Protein AF-A0A258BLH5-F1 (afdb_monomer_lite)

Structure (mmCIF, N/CA/C/O backbone):
data_AF-A0A258BLH5-F1
#
_entry.id   AF-A0A258BLH5-F1
#
loop_
_atom_site.group_PDB
_atom_site.id
_atom_site.type_symbol
_atom_site.label_atom_id
_atom_site.label_alt_id
_atom_site.label_comp_id
_atom_site.label_asym_id
_atom_site.label_entity_id
_atom_site.label_seq_id
_atom_site.pdbx_PDB_ins_code
_atom_site.Cartn_x
_atom_site.Cartn_y
_atom_site.Cartn_z
_atom_site.occupancy
_atom_site.B_iso_or_equiv
_atom_site.auth_seq_id
_atom_site.auth_comp_id
_atom_site.auth_asym_id
_atom_site.auth_atom_id
_atom_site.pdbx_PDB_model_num
ATOM 1 N N . ILE A 1 1 ? 6.869 13.701 6.233 1.00 80.12 1 ILE A N 1
ATOM 2 C CA . ILE A 1 1 ? 7.890 13.061 5.371 1.00 80.12 1 ILE A CA 1
ATOM 3 C C . ILE A 1 1 ? 8.734 14.182 4.779 1.00 80.12 1 ILE A C 1
ATOM 5 O O . ILE A 1 1 ? 8.135 15.142 4.306 1.00 80.12 1 ILE A O 1
ATOM 9 N N . PRO A 1 2 ? 10.074 14.142 4.878 1.00 84.25 2 PRO A N 1
ATOM 10 C CA . PRO A 1 2 ? 10.925 15.157 4.259 1.00 84.25 2 PRO A CA 1
ATOM 11 C C . PRO A 1 2 ? 10.682 15.213 2.742 1.00 84.25 2 PRO A C 1
ATOM 13 O O . PRO A 1 2 ? 10.577 14.145 2.140 1.00 84.25 2 PRO A O 1
ATOM 16 N N . PRO A 1 3 ? 10.647 16.398 2.100 1.00 84.19 3 PRO A N 1
ATOM 17 C CA . PRO A 1 3 ? 10.344 16.518 0.669 1.00 84.19 3 PRO A CA 1
ATOM 18 C C . PRO A 1 3 ? 11.207 15.619 -0.223 1.00 84.19 3 PRO A C 1
ATOM 20 O O . PRO A 1 3 ? 10.697 14.983 -1.136 1.00 84.19 3 PRO A O 1
ATOM 23 N N . LYS A 1 4 ? 12.496 15.478 0.108 1.00 81.06 4 LYS A N 1
ATOM 24 C CA . LYS A 1 4 ? 13.441 14.625 -0.625 1.00 81.06 4 LYS A CA 1
ATOM 25 C C . LYS A 1 4 ? 13.050 13.139 -0.622 1.00 81.06 4 LYS A C 1
ATOM 27 O O . LYS A 1 4 ? 13.301 12.444 -1.590 1.00 81.06 4 LYS A O 1
ATOM 32 N N . ALA A 1 5 ? 12.411 12.657 0.443 1.00 84.44 5 ALA A N 1
ATOM 33 C CA . ALA A 1 5 ? 12.011 11.257 0.577 1.00 84.44 5 ALA A CA 1
ATOM 34 C C . ALA A 1 5 ? 10.659 10.941 -0.088 1.00 84.44 5 ALA A C 1
ATOM 36 O O . ALA A 1 5 ? 10.275 9.774 -0.136 1.00 84.44 5 ALA A O 1
ATOM 37 N N . MET A 1 6 ? 9.929 11.953 -0.577 1.00 86.38 6 MET A N 1
ATOM 38 C CA . MET A 1 6 ? 8.594 11.772 -1.159 1.00 86.38 6 MET A CA 1
ATOM 39 C C . MET A 1 6 ? 8.629 10.935 -2.437 1.00 86.38 6 MET A C 1
ATOM 41 O O . MET A 1 6 ? 7.831 10.019 -2.569 1.00 86.38 6 MET A O 1
ATOM 45 N N . GLU A 1 7 ? 9.577 11.198 -3.339 1.00 85.94 7 GLU A N 1
ATOM 46 C CA . GLU A 1 7 ? 9.711 10.453 -4.603 1.00 85.94 7 GLU A CA 1
ATOM 47 C C . GLU A 1 7 ? 10.131 8.993 -4.380 1.00 85.94 7 GLU A C 1
ATOM 49 O O . GLU A 1 7 ? 9.806 8.114 -5.170 1.00 85.94 7 GLU A O 1
ATOM 54 N N . GLY A 1 8 ? 10.836 8.727 -3.278 1.00 88.75 8 GLY A N 1
ATOM 55 C CA . GLY A 1 8 ? 11.190 7.380 -2.838 1.00 88.75 8 GLY A CA 1
ATOM 56 C C . GLY A 1 8 ? 10.134 6.724 -1.948 1.00 88.75 8 GLY A C 1
ATOM 57 O O . GLY A 1 8 ? 10.451 5.718 -1.325 1.00 88.75 8 GLY A O 1
ATOM 58 N N . THR A 1 9 ? 8.928 7.289 -1.826 1.00 91.12 9 THR A N 1
ATOM 59 C CA . THR A 1 9 ? 7.827 6.742 -1.019 1.00 91.12 9 THR A CA 1
ATOM 60 C C . THR A 1 9 ? 6.668 6.357 -1.928 1.00 91.12 9 THR A C 1
ATOM 62 O O . THR A 1 9 ? 6.199 7.169 -2.720 1.00 91.12 9 THR A O 1
ATOM 65 N N . ASP A 1 10 ? 6.181 5.126 -1.793 1.00 92.25 10 ASP A N 1
ATOM 66 C CA . ASP A 1 10 ? 5.079 4.637 -2.614 1.00 92.25 10 ASP A CA 1
ATOM 67 C C . ASP A 1 10 ? 3.763 5.386 -2.355 1.00 92.25 10 ASP A C 1
ATOM 69 O O . ASP A 1 10 ? 3.447 5.780 -1.225 1.00 92.25 10 ASP A O 1
ATOM 73 N N . THR A 1 11 ? 2.963 5.550 -3.406 1.00 91.25 11 THR A N 1
ATOM 74 C CA . THR A 1 11 ? 1.665 6.223 -3.340 1.00 91.25 11 THR A CA 1
ATOM 75 C C . THR A 1 11 ? 0.714 5.563 -2.340 1.00 91.25 11 THR A C 1
ATOM 77 O O . THR A 1 11 ? 0.027 6.284 -1.617 1.00 91.25 11 THR A O 1
ATOM 80 N N . ALA A 1 12 ? 0.720 4.232 -2.200 1.00 92.25 12 ALA A N 1
ATOM 81 C CA . ALA A 1 12 ? -0.077 3.529 -1.193 1.00 92.25 12 ALA A CA 1
ATOM 82 C C . ALA A 1 12 ? 0.298 3.959 0.234 1.00 92.25 12 ALA A C 1
ATOM 84 O O . ALA A 1 12 ? -0.580 4.188 1.065 1.00 92.25 12 ALA A O 1
ATOM 85 N N . GLN A 1 13 ? 1.593 4.144 0.519 1.00 94.31 13 GLN A N 1
ATOM 86 C CA . GLN A 1 13 ? 2.056 4.611 1.830 1.00 94.31 13 GLN A CA 1
ATOM 87 C C . GLN A 1 13 ? 1.580 6.043 2.118 1.00 94.31 13 GLN A C 1
ATOM 89 O O . GLN A 1 13 ? 1.171 6.345 3.241 1.00 94.31 13 GLN A O 1
ATOM 94 N N . LEU A 1 14 ? 1.604 6.924 1.112 1.00 93.81 14 LEU A N 1
ATOM 95 C CA . LEU A 1 14 ? 1.135 8.308 1.244 1.00 93.81 14 LEU A CA 1
ATOM 96 C C . LEU A 1 14 ? -0.382 8.385 1.440 1.00 93.81 14 LEU A C 1
ATOM 98 O O . LEU A 1 14 ? -0.850 9.078 2.343 1.00 93.81 14 LEU A O 1
ATOM 102 N N . LEU A 1 15 ? -1.145 7.653 0.626 1.00 93.88 15 LEU A N 1
ATOM 103 C CA . LEU A 1 15 ? -2.602 7.608 0.718 1.00 93.88 15 LEU A CA 1
ATOM 104 C C . LEU A 1 15 ? -3.061 7.031 2.058 1.00 93.88 15 LEU A C 1
ATOM 106 O O . LEU A 1 15 ? -3.942 7.604 2.693 1.00 93.88 15 LEU A O 1
ATOM 110 N N . ALA A 1 16 ? -2.422 5.960 2.531 1.00 94.88 16 ALA A N 1
ATOM 111 C CA . ALA A 1 16 ? -2.741 5.369 3.824 1.00 94.88 16 ALA A CA 1
ATOM 112 C C . ALA A 1 16 ? -2.457 6.331 4.991 1.00 94.88 16 ALA A C 1
ATOM 114 O O . ALA A 1 16 ? -3.237 6.389 5.938 1.00 94.88 16 ALA A O 1
ATOM 115 N N . LEU A 1 17 ? -1.389 7.137 4.916 1.00 95.44 17 LEU A N 1
ATOM 116 C CA . LEU A 1 17 ? -1.111 8.182 5.908 1.00 95.44 17 LEU A CA 1
ATOM 117 C C . LEU A 1 17 ? -2.177 9.284 5.919 1.00 95.44 17 LEU A C 1
ATOM 119 O O . LEU A 1 17 ? -2.567 9.730 6.996 1.00 95.44 17 LEU A O 1
ATOM 123 N N . ILE A 1 18 ? -2.643 9.718 4.744 1.00 95.44 18 ILE A N 1
ATOM 124 C CA . ILE A 1 18 ? -3.718 10.716 4.626 1.00 95.44 18 ILE A CA 1
ATOM 125 C C . ILE A 1 18 ? -5.009 10.158 5.230 1.00 95.44 18 ILE A C 1
ATOM 127 O O . ILE A 1 18 ? -5.626 10.810 6.068 1.00 95.44 18 ILE A O 1
ATOM 131 N N . ALA A 1 19 ? -5.372 8.930 4.863 1.00 95.38 19 ALA A N 1
ATOM 132 C CA . ALA A 1 19 ? -6.570 8.267 5.364 1.00 95.38 19 ALA A CA 1
ATOM 133 C C . ALA A 1 19 ? -6.527 8.067 6.879 1.00 95.38 19 ALA A C 1
ATOM 135 O O . ALA A 1 19 ? -7.504 8.350 7.567 1.00 95.38 19 ALA A O 1
ATOM 136 N N . ALA A 1 20 ? -5.379 7.633 7.407 1.00 95.50 20 ALA A N 1
ATOM 137 C CA . ALA A 1 20 ? -5.160 7.504 8.839 1.00 95.50 20 ALA A CA 1
ATOM 138 C C . ALA A 1 20 ? -5.296 8.852 9.555 1.00 95.50 20 ALA A C 1
ATOM 140 O O . ALA A 1 20 ? -5.942 8.906 10.594 1.00 95.50 20 ALA A O 1
ATOM 141 N N . ASN A 1 21 ? -4.750 9.939 8.992 1.00 94.81 21 ASN A N 1
ATOM 142 C CA . ASN A 1 21 ? -4.901 11.279 9.561 1.00 94.81 21 ASN A CA 1
ATOM 143 C C . ASN A 1 21 ? -6.373 11.684 9.658 1.00 94.81 21 ASN A C 1
ATOM 145 O O . ASN A 1 21 ? -6.832 12.022 10.742 1.00 94.81 21 ASN A O 1
ATOM 149 N N . MET A 1 22 ? -7.103 11.595 8.541 1.00 93.81 22 MET A N 1
ATOM 150 C CA . MET A 1 22 ? -8.530 11.933 8.482 1.00 93.81 22 MET A CA 1
ATOM 151 C C . MET A 1 22 ? -9.330 11.105 9.490 1.00 93.81 22 MET A C 1
ATOM 153 O O . MET A 1 22 ? -10.119 11.631 10.261 1.00 93.81 22 MET A O 1
ATOM 157 N N . THR A 1 23 ? -9.047 9.806 9.545 1.00 92.56 23 THR A N 1
ATOM 158 C CA . THR A 1 23 ? -9.731 8.881 10.447 1.00 92.56 23 THR A CA 1
ATOM 159 C C . THR A 1 23 ? -9.451 9.195 11.920 1.00 92.56 23 THR A C 1
ATOM 161 O O . THR A 1 23 ? -10.355 9.153 12.748 1.00 92.56 23 THR A O 1
ATOM 164 N N . LEU A 1 24 ? -8.203 9.511 12.275 1.00 90.00 24 LEU A N 1
ATOM 165 C CA . LEU A 1 24 ? -7.836 9.873 13.646 1.00 90.00 24 LEU A CA 1
ATOM 166 C C . LEU A 1 24 ? -8.404 11.243 14.049 1.00 90.00 24 LEU A C 1
ATOM 168 O O . LEU A 1 24 ? -8.774 11.421 15.209 1.00 90.00 24 LEU A O 1
ATOM 172 N N . GLU A 1 25 ? -8.503 12.189 13.112 1.00 89.44 25 GLU A N 1
ATOM 173 C CA . GLU A 1 25 ? -9.173 13.478 13.317 1.00 89.44 25 GLU A CA 1
ATOM 174 C C . GLU A 1 25 ? -10.674 13.297 13.578 1.0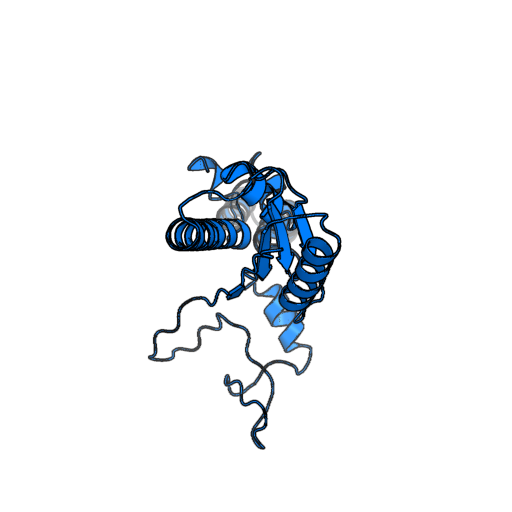0 89.44 25 GLU A C 1
ATOM 176 O O . GLU A 1 25 ? -11.183 13.870 14.543 1.00 89.44 25 GLU A O 1
ATOM 181 N N . ASP A 1 26 ? -11.355 12.455 12.795 1.00 88.38 26 ASP A N 1
ATOM 182 C CA . ASP A 1 26 ? -12.773 12.123 12.992 1.00 88.38 26 ASP A CA 1
ATOM 183 C C . ASP A 1 26 ? -13.005 11.489 14.378 1.00 88.38 26 ASP A C 1
ATOM 185 O O . ASP A 1 26 ? -13.879 11.908 15.137 1.00 88.38 26 ASP A O 1
ATOM 189 N N . ILE A 1 27 ? -12.151 10.538 14.777 1.00 84.00 27 ILE A N 1
ATOM 190 C CA . ILE A 1 27 ? -12.227 9.895 16.099 1.00 84.00 27 ILE A CA 1
ATOM 191 C C . ILE A 1 27 ? -12.000 10.905 17.225 1.00 84.00 27 ILE A C 1
ATOM 193 O O . ILE A 1 27 ? -12.685 10.843 18.249 1.00 84.00 27 ILE A O 1
ATOM 197 N N . ALA A 1 28 ? -11.042 11.823 17.078 1.00 82.06 28 ALA A N 1
ATOM 198 C CA . ALA A 1 28 ? -10.760 12.823 18.103 1.00 82.06 28 ALA A CA 1
ATOM 199 C C . ALA A 1 28 ? -11.974 13.730 18.368 1.00 82.06 28 ALA A C 1
ATOM 201 O O . ALA A 1 28 ? -12.200 14.107 19.522 1.00 82.06 28 ALA A O 1
ATOM 202 N N . GLN A 1 29 ? -12.770 14.020 17.333 1.00 80.88 29 GLN A N 1
ATOM 203 C CA . GLN A 1 29 ? -14.009 14.794 17.444 1.00 80.88 29 GLN A CA 1
ATOM 204 C C . GLN A 1 29 ? -15.114 14.015 18.175 1.00 80.88 29 GLN A C 1
ATOM 206 O O . GLN A 1 29 ? -15.734 14.560 19.088 1.00 80.88 29 GLN A O 1
ATOM 211 N N . ASP A 1 30 ? -15.308 12.735 17.849 1.00 78.50 30 ASP A N 1
ATOM 212 C CA . ASP A 1 30 ? -16.379 11.906 18.428 1.00 78.50 30 ASP A CA 1
ATOM 213 C C . ASP A 1 30 ? -16.073 11.385 19.846 1.00 78.50 30 ASP A C 1
ATOM 215 O O . ASP A 1 30 ? -16.976 11.146 20.653 1.00 78.50 30 ASP A O 1
ATOM 219 N N . SER A 1 31 ? -14.792 11.185 20.168 1.00 71.50 31 SER A N 1
ATOM 220 C CA . SER A 1 31 ? -14.354 10.488 21.391 1.00 71.50 31 SER A CA 1
ATOM 221 C C . SER A 1 31 ? -14.033 11.418 22.561 1.00 71.50 31 SER A C 1
ATOM 223 O O . SER A 1 31 ? -13.659 10.939 23.629 1.00 71.50 31 SER A O 1
ATOM 225 N N . GLY A 1 32 ? -14.098 12.739 22.371 1.00 66.56 32 GLY A N 1
ATOM 226 C CA . GLY A 1 32 ? -13.579 13.695 23.355 1.00 66.56 32 GLY A CA 1
ATOM 227 C C . GLY A 1 32 ? -12.045 13.688 23.471 1.00 66.56 32 GLY A C 1
ATOM 228 O O . GLY A 1 32 ? -11.506 14.119 24.487 1.00 66.56 32 GLY A O 1
ATOM 229 N N . GLY A 1 33 ? -11.342 13.207 22.437 1.00 63.88 33 GLY A N 1
ATOM 230 C CA . GLY A 1 33 ? -9.902 13.422 22.261 1.00 63.88 33 GLY A CA 1
ATOM 231 C C . GLY A 1 33 ? -8.930 12.440 22.925 1.00 63.88 33 GLY A C 1
ATOM 232 O O . GLY A 1 33 ? -7.733 12.717 22.911 1.00 63.88 33 GLY A O 1
ATOM 233 N N . LEU A 1 34 ? -9.370 11.306 23.481 1.00 67.88 34 LEU A N 1
ATOM 234 C CA . LEU A 1 34 ? -8.460 10.358 24.144 1.00 67.88 34 LEU A CA 1
ATOM 235 C C . LEU A 1 34 ? -8.596 8.939 23.583 1.00 67.88 34 LEU A C 1
ATOM 237 O O . LEU A 1 34 ? -9.355 8.120 24.087 1.00 67.88 34 LEU A O 1
ATOM 241 N N . ILE A 1 35 ? -7.818 8.660 22.538 1.00 85.12 35 ILE A N 1
ATOM 242 C CA . ILE A 1 35 ? -7.429 7.298 22.155 1.00 85.12 35 ILE A CA 1
ATOM 243 C C . ILE A 1 35 ? -6.139 6.951 22.896 1.00 85.12 35 ILE A C 1
ATOM 245 O O . ILE A 1 35 ? -5.165 7.707 22.834 1.00 85.12 35 ILE A O 1
ATOM 249 N N . ASP A 1 36 ? -6.126 5.817 23.597 1.00 89.88 36 ASP A N 1
ATOM 250 C CA . ASP A 1 36 ? -4.902 5.302 24.204 1.00 89.88 36 ASP A CA 1
ATOM 251 C C . ASP A 1 36 ? -3.975 4.794 23.099 1.00 89.88 36 ASP A C 1
ATOM 253 O O . ASP A 1 36 ? -4.158 3.718 22.521 1.00 89.88 36 ASP A O 1
ATOM 257 N N . LYS A 1 37 ? -2.954 5.595 22.803 1.00 91.56 37 LYS A N 1
ATOM 258 C CA . LYS A 1 37 ? -1.965 5.302 21.769 1.00 91.56 37 LYS A CA 1
ATOM 259 C C . LYS A 1 37 ? -1.205 3.999 22.010 1.00 91.56 37 LYS A C 1
ATOM 261 O O . LYS A 1 37 ? -0.798 3.358 21.042 1.00 91.56 37 LYS A O 1
ATOM 266 N N . SER A 1 38 ? -1.041 3.595 23.271 1.00 94.50 38 SER A N 1
ATOM 267 C CA . SER A 1 38 ? -0.354 2.352 23.636 1.00 94.50 38 SER A CA 1
ATOM 268 C C . SER A 1 38 ? -1.181 1.096 23.392 1.00 94.50 38 SER A C 1
ATOM 270 O O . SER A 1 38 ? -0.649 -0.009 23.309 1.00 94.50 38 SER A O 1
ATOM 272 N N . ARG A 1 39 ? -2.486 1.290 23.214 1.00 94.56 39 ARG A N 1
ATOM 273 C CA . ARG A 1 39 ? -3.500 0.258 22.998 1.00 94.56 39 ARG A CA 1
ATOM 274 C C . ARG A 1 39 ? -4.211 0.427 21.656 1.00 94.56 39 ARG A C 1
ATOM 276 O O . ARG A 1 39 ? -5.290 -0.129 21.444 1.00 94.56 39 ARG A O 1
ATOM 283 N N . THR A 1 40 ? -3.611 1.219 20.766 1.00 95.44 40 THR A N 1
ATOM 284 C CA . THR A 1 40 ? -4.105 1.467 19.415 1.00 95.44 40 THR A CA 1
ATOM 285 C C . THR A 1 40 ? -3.252 0.709 18.406 1.00 95.44 40 THR A C 1
ATOM 287 O O . THR A 1 40 ? -2.106 1.084 18.150 1.00 95.44 40 THR A O 1
ATOM 290 N N . SER A 1 41 ? -3.828 -0.333 17.816 1.00 97.62 41 SER A N 1
ATOM 291 C CA . SER A 1 41 ? -3.200 -1.132 16.760 1.00 97.62 41 SER A CA 1
ATOM 292 C C . SER A 1 41 ? -3.550 -0.643 15.358 1.00 97.62 41 SER A C 1
ATOM 294 O O . SER A 1 41 ? -4.520 0.086 15.151 1.00 97.62 41 SER A O 1
ATOM 296 N N . ILE A 1 42 ? -2.761 -1.067 14.372 1.00 97.88 42 ILE A N 1
ATOM 297 C CA . ILE A 1 42 ? -2.931 -0.765 12.949 1.00 97.88 42 ILE A CA 1
ATOM 298 C C . ILE A 1 42 ? -2.866 -2.068 12.156 1.00 97.88 42 ILE A C 1
ATOM 300 O O . ILE A 1 42 ? -1.817 -2.703 12.060 1.00 97.88 42 ILE A O 1
ATOM 304 N N . ILE A 1 43 ? -3.977 -2.453 11.542 1.00 97.62 43 ILE A N 1
ATOM 305 C CA . ILE A 1 43 ? -4.085 -3.712 10.801 1.00 97.62 43 ILE A CA 1
ATOM 306 C C . ILE A 1 43 ? -4.683 -3.397 9.443 1.00 97.62 43 ILE A C 1
ATOM 308 O O . ILE A 1 43 ? -5.876 -3.113 9.344 1.00 97.62 43 ILE A O 1
ATOM 312 N N . LEU A 1 44 ? -3.868 -3.424 8.391 1.00 97.25 44 LEU A N 1
ATOM 313 C CA . LEU A 1 44 ? -4.294 -2.990 7.058 1.00 97.25 44 LEU A CA 1
ATOM 314 C C . LEU A 1 44 ? -4.268 -4.127 6.040 1.00 97.25 44 LEU A C 1
ATOM 316 O O . LEU A 1 44 ? -3.361 -4.954 6.017 1.00 97.25 44 LEU A O 1
ATOM 320 N N . GLY A 1 45 ? -5.258 -4.141 5.156 1.00 96.25 45 GLY A N 1
ATOM 321 C CA . GLY A 1 45 ? -5.239 -4.951 3.950 1.00 96.25 45 GLY A CA 1
ATOM 322 C C . GLY A 1 45 ? -4.376 -4.286 2.881 1.00 96.25 45 GLY A C 1
ATOM 323 O O . GLY A 1 45 ? -4.666 -3.163 2.473 1.00 96.25 45 GLY A O 1
ATOM 324 N N . VAL A 1 46 ? -3.341 -4.972 2.407 1.00 92.62 46 VAL A N 1
ATOM 325 C CA . VAL A 1 46 ? -2.494 -4.508 1.301 1.00 92.62 46 VAL A CA 1
ATOM 326 C C . VAL A 1 46 ? -2.334 -5.678 0.349 1.00 92.62 46 VAL A C 1
ATOM 328 O O . VAL A 1 46 ? -1.728 -6.685 0.704 1.00 92.62 46 VAL A O 1
ATOM 331 N N . ALA A 1 47 ? -2.935 -5.573 -0.832 1.00 82.25 47 ALA A N 1
ATOM 332 C CA . ALA A 1 47 ? -2.826 -6.616 -1.839 1.00 82.25 47 ALA A CA 1
ATOM 333 C C . ALA A 1 47 ? -1.554 -6.396 -2.666 1.00 82.25 47 ALA A C 1
ATOM 335 O O . ALA A 1 47 ? -1.388 -5.335 -3.265 1.00 82.25 47 ALA A O 1
ATOM 336 N N . SER A 1 48 ? -0.712 -7.426 -2.771 1.00 72.88 48 SER A N 1
ATOM 337 C CA . SER A 1 48 ? 0.474 -7.433 -3.635 1.00 72.88 48 SER A CA 1
ATOM 338 C C . SER A 1 48 ? 1.619 -6.489 -3.221 1.00 72.88 48 SER A C 1
ATOM 340 O O . SER A 1 48 ? 1.652 -5.907 -2.136 1.00 72.88 48 SER A O 1
ATOM 342 N N . ALA A 1 49 ? 2.627 -6.412 -4.092 1.00 72.50 49 ALA A N 1
ATOM 343 C CA . ALA A 1 49 ? 3.748 -5.491 -3.973 1.00 72.50 49 ALA A CA 1
ATOM 344 C C . ALA A 1 49 ? 3.308 -4.049 -4.259 1.00 72.50 49 ALA A C 1
ATOM 346 O O . ALA A 1 49 ? 2.307 -3.803 -4.927 1.00 72.50 49 ALA A O 1
ATOM 347 N N . THR A 1 50 ? 4.084 -3.084 -3.776 1.00 82.69 50 THR A N 1
ATOM 348 C CA . THR A 1 50 ? 3.806 -1.670 -4.033 1.00 82.69 50 THR A CA 1
ATOM 349 C C . THR A 1 50 ? 4.210 -1.284 -5.465 1.00 82.69 50 THR A C 1
ATOM 351 O O . THR A 1 50 ? 5.129 -1.882 -6.034 1.00 82.69 50 THR A O 1
ATOM 354 N N . GLU A 1 51 ? 3.569 -0.272 -6.054 1.00 85.25 51 GLU A N 1
ATOM 355 C CA . GLU A 1 51 ? 3.826 0.174 -7.435 1.00 85.25 51 GLU A CA 1
ATOM 356 C C . GLU A 1 51 ? 5.294 0.570 -7.655 1.00 85.25 51 GLU A C 1
ATOM 358 O O . GLU A 1 51 ? 5.918 0.215 -8.661 1.00 85.25 51 GLU A O 1
ATOM 363 N N . LEU A 1 52 ? 5.886 1.248 -6.670 1.00 86.44 52 LEU A N 1
ATOM 364 C CA . LEU A 1 52 ? 7.279 1.682 -6.685 1.00 86.44 52 LEU A CA 1
ATOM 365 C C . LEU A 1 52 ? 8.249 0.507 -6.887 1.00 86.44 52 LEU A C 1
ATOM 367 O O . LEU A 1 52 ? 9.310 0.689 -7.483 1.00 86.44 52 LEU A O 1
ATOM 371 N N . THR A 1 53 ? 7.879 -0.708 -6.468 1.00 88.19 53 THR A N 1
ATOM 372 C CA . THR A 1 53 ? 8.689 -1.914 -6.691 1.00 88.19 53 THR A CA 1
ATOM 373 C C . THR A 1 53 ? 8.915 -2.165 -8.183 1.00 88.19 53 THR A C 1
ATOM 375 O O . THR A 1 53 ? 10.050 -2.406 -8.602 1.00 88.19 53 THR A O 1
ATOM 378 N N . ALA A 1 54 ? 7.863 -2.061 -9.002 1.00 84.31 54 ALA A N 1
ATOM 379 C CA . ALA A 1 54 ? 7.953 -2.275 -10.445 1.00 84.31 54 ALA A CA 1
ATOM 380 C C . ALA A 1 54 ? 8.798 -1.184 -11.124 1.00 84.31 54 ALA A C 1
ATOM 382 O O . ALA A 1 54 ? 9.675 -1.491 -11.938 1.00 84.31 54 ALA A O 1
ATOM 383 N N . HIS A 1 55 ? 8.601 0.079 -10.731 1.00 86.19 55 HIS A N 1
ATOM 384 C CA . HIS A 1 55 ? 9.386 1.213 -11.235 1.00 86.19 55 HIS A CA 1
ATOM 385 C C . HIS A 1 55 ? 10.878 1.064 -10.923 1.00 86.19 55 HIS A C 1
ATOM 387 O O . HIS A 1 55 ? 11.729 1.219 -11.802 1.00 86.19 55 HIS A O 1
ATOM 393 N N . MET A 1 56 ? 11.213 0.710 -9.682 1.00 88.69 56 MET A N 1
ATOM 394 C CA . MET A 1 56 ? 12.605 0.566 -9.256 1.00 88.69 56 MET A CA 1
ATOM 395 C C . MET A 1 56 ? 13.282 -0.650 -9.892 1.00 88.69 56 MET A C 1
ATOM 397 O O . MET A 1 56 ? 14.450 -0.565 -10.285 1.00 88.69 56 MET A O 1
ATOM 401 N N . ALA A 1 57 ? 12.548 -1.751 -10.084 1.00 88.12 57 ALA A N 1
ATOM 402 C CA . ALA A 1 57 ? 13.036 -2.914 -10.822 1.00 88.12 57 ALA A CA 1
ATOM 403 C C . ALA A 1 57 ? 13.319 -2.591 -12.300 1.00 88.12 57 ALA A C 1
ATOM 405 O O . ALA A 1 57 ? 14.318 -3.063 -12.848 1.00 88.12 57 ALA A O 1
ATOM 406 N N . GLY A 1 58 ? 12.494 -1.748 -12.933 1.00 87.75 58 GLY A N 1
ATOM 407 C CA . GLY A 1 58 ? 12.702 -1.283 -14.306 1.00 87.75 58 GLY A CA 1
ATOM 408 C C . GLY A 1 58 ? 14.058 -0.602 -14.487 1.00 87.75 58 GLY A C 1
ATOM 409 O O . GLY A 1 58 ? 14.810 -0.940 -15.401 1.00 87.75 58 GLY A O 1
ATOM 410 N N . ARG A 1 59 ? 14.442 0.278 -13.556 1.00 88.44 59 ARG A N 1
ATOM 411 C CA . ARG A 1 59 ? 15.735 0.979 -13.592 1.00 88.44 59 ARG A CA 1
ATOM 412 C C . ARG A 1 59 ? 16.946 0.035 -13.524 1.00 88.44 59 ARG A C 1
ATOM 414 O O . ARG A 1 59 ? 17.980 0.326 -14.130 1.00 88.44 59 ARG A O 1
ATOM 421 N N . LEU A 1 60 ? 16.822 -1.105 -12.838 1.00 91.38 60 LEU A N 1
ATOM 422 C CA . LEU A 1 60 ? 17.891 -2.110 -12.723 1.00 91.38 60 LEU A CA 1
ATOM 423 C C . LEU A 1 60 ? 18.188 -2.835 -14.045 1.00 91.38 60 LEU A C 1
ATOM 425 O O . LEU A 1 60 ? 19.248 -3.443 -14.177 1.00 91.38 60 LEU A O 1
ATOM 429 N N . GLN A 1 61 ? 17.314 -2.728 -15.052 1.00 93.94 61 GLN A N 1
ATOM 430 C CA . GLN A 1 61 ? 17.520 -3.325 -16.377 1.00 93.94 61 GLN A CA 1
ATOM 431 C C . GLN A 1 61 ? 18.490 -2.531 -17.269 1.00 93.94 61 GLN A C 1
ATOM 433 O O . GLN A 1 61 ? 18.820 -2.978 -18.370 1.00 93.94 61 GLN A O 1
ATOM 438 N N . ARG A 1 62 ? 19.019 -1.391 -16.793 1.00 94.19 62 ARG A N 1
ATOM 439 C CA . ARG A 1 62 ? 19.990 -0.560 -17.529 1.00 94.19 62 ARG A CA 1
ATOM 440 C C . ARG A 1 62 ? 21.134 -1.356 -18.180 1.00 94.19 62 ARG A C 1
ATOM 442 O O . ARG A 1 62 ? 21.400 -1.105 -19.358 1.00 94.19 62 ARG A O 1
ATOM 449 N N . PRO A 1 63 ? 21.802 -2.313 -17.505 1.00 95.94 63 PRO A N 1
ATOM 450 C CA . PRO A 1 63 ? 22.880 -3.082 -18.125 1.00 95.94 63 PRO A CA 1
ATOM 451 C C . PRO A 1 63 ? 22.417 -3.901 -19.337 1.00 95.94 63 PRO A C 1
ATOM 453 O O . PRO A 1 63 ? 23.142 -3.989 -20.326 1.00 95.94 63 PRO A O 1
ATOM 456 N N . ALA A 1 64 ? 21.202 -4.458 -19.296 1.00 96.56 64 ALA A N 1
ATOM 457 C CA . ALA A 1 64 ? 20.643 -5.226 -20.404 1.00 96.56 64 ALA A CA 1
ATOM 458 C C . ALA A 1 64 ? 20.399 -4.337 -21.632 1.00 96.56 64 ALA A C 1
ATOM 460 O O . ALA A 1 64 ? 20.800 -4.698 -22.738 1.00 96.56 64 ALA A O 1
ATOM 461 N N . TRP A 1 65 ? 19.825 -3.143 -21.438 1.00 95.31 65 TRP A N 1
ATOM 462 C CA . TRP A 1 65 ? 19.609 -2.181 -22.524 1.00 95.31 65 TRP A CA 1
ATOM 463 C C . TRP A 1 65 ? 20.930 -1.724 -23.148 1.00 95.31 65 TRP A C 1
ATOM 465 O O . TRP A 1 65 ? 21.063 -1.709 -24.370 1.00 95.31 65 TRP A O 1
ATOM 475 N N . VAL A 1 66 ? 21.923 -1.392 -22.315 1.00 97.19 66 VAL A N 1
ATOM 476 C CA . VAL A 1 66 ? 23.263 -0.981 -22.766 1.00 97.19 66 VAL A CA 1
ATOM 477 C C . VAL A 1 66 ? 23.915 -2.080 -23.603 1.00 97.19 66 VAL A C 1
ATOM 479 O O . VAL A 1 66 ? 24.411 -1.808 -24.695 1.00 97.19 66 VAL A O 1
ATOM 482 N N . ASN A 1 67 ? 23.879 -3.327 -23.128 1.00 97.25 67 ASN A N 1
ATOM 483 C CA . ASN A 1 67 ? 24.462 -4.456 -23.848 1.00 97.25 67 ASN A CA 1
ATOM 484 C C . ASN A 1 67 ? 23.750 -4.716 -25.181 1.00 97.25 67 ASN A C 1
ATOM 486 O O . ASN A 1 67 ? 24.425 -4.897 -26.193 1.00 97.25 67 ASN A O 1
ATOM 490 N N . ALA A 1 68 ? 22.415 -4.672 -25.207 1.00 97.56 68 ALA A N 1
ATOM 491 C CA . ALA A 1 68 ? 21.639 -4.851 -26.432 1.00 97.56 68 ALA A CA 1
ATOM 492 C C . ALA A 1 68 ? 21.941 -3.758 -27.474 1.00 97.56 68 ALA A C 1
ATOM 494 O O . ALA A 1 68 ? 22.161 -4.061 -28.645 1.00 97.56 68 ALA A O 1
ATOM 495 N N . MET A 1 69 ? 22.026 -2.492 -27.051 1.00 97.94 69 MET A N 1
ATOM 496 C CA . MET A 1 69 ? 22.352 -1.378 -27.949 1.00 97.94 69 MET A CA 1
ATOM 497 C C . MET A 1 69 ? 23.786 -1.464 -28.494 1.00 97.94 69 MET A C 1
ATOM 499 O O . MET A 1 69 ? 24.004 -1.204 -29.677 1.00 97.94 69 MET A O 1
ATOM 503 N N . ARG A 1 70 ? 24.755 -1.885 -27.670 1.00 97.50 70 ARG A N 1
ATOM 504 C CA . ARG A 1 70 ? 26.132 -2.144 -28.126 1.00 97.50 70 ARG A CA 1
ATOM 505 C C . ARG A 1 70 ? 26.191 -3.275 -29.150 1.00 97.50 70 ARG A C 1
ATOM 507 O O . ARG A 1 70 ? 26.854 -3.132 -30.171 1.00 97.50 70 ARG A O 1
ATOM 514 N N . GLN A 1 71 ? 25.480 -4.376 -28.906 1.00 97.75 71 GLN A N 1
ATOM 515 C CA . GLN A 1 71 ? 25.406 -5.509 -29.839 1.00 97.75 71 GLN A CA 1
ATOM 516 C C . GLN A 1 71 ? 24.742 -5.131 -31.169 1.00 97.75 71 GLN A C 1
ATOM 518 O O . GLN A 1 71 ? 25.122 -5.656 -32.210 1.00 97.75 71 GLN A O 1
ATOM 523 N N . ALA A 1 72 ? 23.801 -4.186 -31.148 1.00 97.56 72 ALA A N 1
ATOM 524 C CA . ALA A 1 72 ? 23.190 -3.622 -32.348 1.00 97.56 72 ALA A CA 1
ATOM 525 C C . ALA A 1 72 ? 24.106 -2.640 -33.115 1.00 97.56 72 ALA A C 1
ATOM 527 O O . ALA A 1 72 ? 23.713 -2.145 -34.169 1.00 97.56 72 ALA A O 1
ATOM 528 N N . GLY A 1 73 ? 25.317 -2.359 -32.616 1.00 97.56 73 GLY A N 1
ATOM 529 C CA . GLY A 1 73 ? 26.319 -1.536 -33.300 1.00 97.56 73 GLY A CA 1
ATOM 530 C C . GLY A 1 73 ? 26.150 -0.025 -33.125 1.00 97.56 73 GLY A C 1
ATOM 531 O O . GLY A 1 73 ? 26.722 0.738 -33.902 1.00 97.56 73 GLY A O 1
ATOM 532 N N . LEU A 1 74 ? 25.375 0.433 -32.133 1.00 98.06 74 LEU A N 1
ATOM 533 C CA . LEU A 1 74 ? 25.239 1.865 -31.847 1.00 98.06 74 LEU A CA 1
ATOM 534 C C . LEU A 1 74 ? 26.559 2.445 -31.315 1.00 98.06 74 LEU A C 1
ATOM 536 O O . LEU A 1 74 ? 27.279 1.790 -30.557 1.00 98.06 74 LEU A O 1
ATOM 540 N N . ALA A 1 75 ? 26.852 3.703 -31.662 1.00 98.00 75 ALA A N 1
ATOM 541 C CA . ALA A 1 75 ? 28.014 4.403 -31.123 1.00 98.00 75 ALA A CA 1
ATOM 542 C C . ALA A 1 75 ? 27.890 4.567 -29.598 1.00 98.00 75 ALA A C 1
ATOM 544 O O . ALA A 1 75 ? 26.808 4.854 -29.086 1.00 98.00 75 ALA A O 1
ATOM 545 N N . GLU A 1 76 ? 29.000 4.449 -28.863 1.00 97.50 76 GLU A N 1
ATOM 546 C CA . GLU A 1 76 ? 28.982 4.453 -27.389 1.00 97.50 76 GLU A CA 1
ATOM 547 C C . GLU A 1 76 ? 28.344 5.726 -26.801 1.00 97.50 76 GLU A C 1
ATOM 549 O O . GLU A 1 76 ? 27.621 5.659 -25.809 1.00 97.50 76 GLU A O 1
ATOM 554 N N . SER A 1 77 ? 28.523 6.881 -27.451 1.00 97.38 77 SER A N 1
ATOM 555 C CA . SER A 1 77 ? 27.861 8.131 -27.058 1.00 97.38 77 SER A CA 1
ATOM 556 C C . SER A 1 77 ? 26.333 8.044 -27.149 1.00 97.38 77 SER A C 1
ATOM 558 O O . SER A 1 77 ? 25.640 8.523 -26.253 1.00 97.38 77 SER A O 1
ATOM 560 N N . GLN A 1 78 ? 25.800 7.388 -28.184 1.00 97.62 78 GLN A N 1
ATOM 561 C CA . GLN A 1 78 ? 24.363 7.159 -28.350 1.00 97.62 78 GLN A CA 1
ATOM 562 C C . GLN A 1 78 ? 23.843 6.143 -27.332 1.00 97.62 78 GLN A C 1
ATOM 564 O O . GLN A 1 78 ? 22.778 6.353 -26.758 1.00 97.62 78 GLN A O 1
ATOM 569 N N . VAL A 1 79 ? 24.600 5.071 -27.067 1.00 98.00 79 VAL A N 1
ATOM 570 C CA . VAL A 1 79 ? 24.245 4.065 -26.053 1.00 98.00 79 VAL A CA 1
ATOM 571 C C . VAL A 1 79 ? 24.078 4.722 -24.684 1.00 98.00 79 VAL A C 1
ATOM 573 O O . VAL A 1 79 ? 23.061 4.514 -24.021 1.00 98.00 79 VAL A O 1
ATOM 576 N N . GLN A 1 80 ? 25.054 5.533 -24.262 1.00 97.12 80 GLN A N 1
ATOM 577 C CA . GLN A 1 80 ? 24.998 6.201 -22.961 1.00 97.12 80 GLN A CA 1
ATOM 578 C C . GLN A 1 80 ? 23.888 7.251 -22.894 1.00 97.12 80 GLN A C 1
ATOM 580 O O . GLN A 1 80 ? 23.202 7.326 -21.871 1.00 97.12 80 GLN A O 1
ATOM 585 N N . ASP A 1 81 ? 23.673 8.017 -23.969 1.00 97.50 81 ASP A N 1
ATOM 586 C CA . ASP A 1 81 ? 22.589 8.999 -24.032 1.00 97.50 81 ASP A CA 1
ATOM 587 C C . ASP A 1 81 ? 21.209 8.337 -23.928 1.00 97.50 81 ASP A C 1
ATOM 589 O O . ASP A 1 81 ? 20.412 8.709 -23.067 1.00 97.50 81 ASP A O 1
ATOM 593 N N . ILE A 1 82 ? 20.946 7.305 -24.736 1.00 96.75 82 ILE A N 1
ATOM 594 C CA . ILE A 1 82 ? 19.668 6.583 -24.724 1.00 96.75 82 ILE A CA 1
ATOM 595 C C . ILE A 1 82 ? 19.455 5.907 -23.369 1.00 96.75 82 ILE A C 1
ATOM 597 O O . ILE A 1 82 ? 18.394 6.063 -22.770 1.00 96.75 82 ILE A O 1
ATOM 601 N N . ALA A 1 83 ? 20.461 5.200 -22.844 1.00 95.88 83 ALA A N 1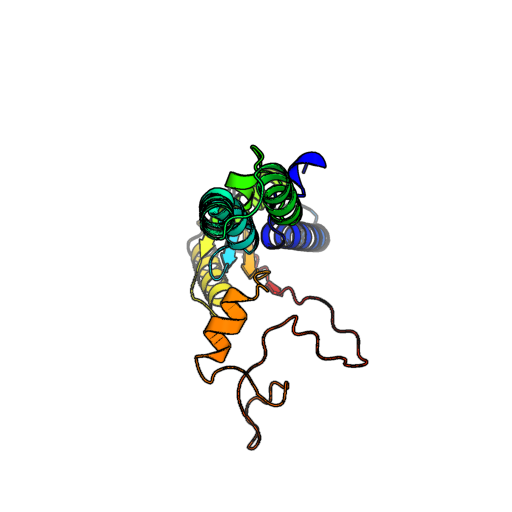
ATOM 602 C CA . ALA A 1 83 ? 20.344 4.540 -21.548 1.00 95.88 83 ALA A CA 1
ATOM 603 C C . ALA A 1 83 ? 20.055 5.545 -20.425 1.00 95.88 83 ALA A C 1
ATOM 605 O O . ALA A 1 83 ? 19.222 5.273 -19.564 1.00 95.88 83 ALA A O 1
ATOM 606 N N . ARG A 1 84 ? 20.729 6.706 -20.416 1.00 95.06 84 ARG A N 1
ATOM 607 C CA . ARG A 1 84 ? 20.456 7.811 -19.480 1.00 95.06 84 ARG A CA 1
ATOM 608 C C . ARG A 1 84 ? 19.016 8.292 -19.612 1.00 95.06 84 ARG A C 1
ATOM 610 O O . ARG A 1 84 ? 18.295 8.222 -18.630 1.00 95.06 84 ARG A O 1
ATOM 617 N N . ARG A 1 85 ? 18.565 8.628 -20.822 1.00 94.75 85 ARG A N 1
ATOM 618 C CA . ARG A 1 85 ? 17.185 9.072 -21.068 1.00 94.75 85 ARG A CA 1
ATOM 619 C C . ARG A 1 85 ? 16.146 8.054 -20.602 1.00 94.75 85 ARG A C 1
ATOM 621 O O . ARG A 1 85 ? 15.137 8.461 -20.047 1.00 94.75 85 ARG A O 1
ATOM 628 N N . ILE A 1 86 ? 16.375 6.750 -20.790 1.00 93.75 86 ILE A N 1
ATOM 629 C CA . ILE A 1 86 ? 15.479 5.708 -20.259 1.00 93.75 86 ILE A CA 1
ATOM 630 C C . ILE A 1 86 ? 15.519 5.701 -18.725 1.00 93.75 86 ILE A C 1
ATOM 632 O O . ILE A 1 86 ? 14.468 5.681 -18.094 1.00 93.75 86 ILE A O 1
ATOM 636 N N . SER A 1 87 ? 16.710 5.731 -18.117 1.00 91.94 87 SER A N 1
ATOM 637 C CA . SER A 1 87 ? 16.851 5.769 -16.656 1.00 91.94 87 SER A CA 1
ATOM 638 C C . SER A 1 87 ? 16.181 6.993 -16.026 1.00 91.94 87 SER A C 1
ATOM 640 O O . SER A 1 87 ? 15.560 6.833 -14.982 1.00 91.94 87 SER A O 1
ATOM 642 N N . ASP A 1 88 ? 16.230 8.157 -16.675 1.00 90.94 88 ASP A N 1
ATOM 643 C CA . ASP A 1 88 ? 15.645 9.416 -16.191 1.00 90.94 88 ASP A CA 1
ATOM 644 C C . ASP A 1 88 ? 14.101 9.381 -16.097 1.00 90.94 88 ASP A C 1
ATOM 646 O O . ASP A 1 88 ? 13.508 10.260 -15.479 1.00 90.94 88 ASP A O 1
ATOM 650 N N . HIS A 1 89 ? 13.432 8.367 -16.668 1.00 88.75 89 HIS A N 1
ATOM 651 C CA . HIS A 1 89 ? 11.989 8.147 -16.466 1.00 88.75 89 HIS A CA 1
ATOM 652 C C . HIS A 1 89 ? 11.660 7.518 -15.104 1.00 88.75 89 HIS A C 1
ATOM 654 O O . HIS A 1 89 ? 10.495 7.477 -14.715 1.00 88.75 89 HIS A O 1
ATOM 660 N N . TYR A 1 90 ? 12.665 7.008 -14.393 1.00 89.06 90 TYR A N 1
ATOM 661 C CA . TYR A 1 90 ? 12.513 6.380 -13.087 1.00 89.06 90 TYR A CA 1
ATOM 662 C C . TYR A 1 90 ? 13.162 7.250 -12.018 1.00 89.06 90 TYR A C 1
ATOM 664 O O . TYR A 1 90 ? 14.223 7.830 -12.247 1.00 89.06 90 TYR A O 1
ATOM 672 N N . VAL A 1 91 ? 12.587 7.259 -10.817 1.00 86.06 91 VAL A N 1
ATOM 673 C CA . VAL A 1 91 ? 13.203 7.909 -9.654 1.00 86.06 91 VAL A CA 1
ATOM 674 C C . VAL A 1 91 ? 14.584 7.299 -9.381 1.00 86.06 91 VAL A C 1
ATOM 676 O O . VAL A 1 91 ? 14.821 6.104 -9.595 1.00 86.06 91 VAL A O 1
ATOM 679 N N . ASP A 1 92 ? 15.521 8.132 -8.937 1.00 88.12 92 ASP A N 1
ATOM 680 C CA . ASP A 1 92 ? 16.829 7.664 -8.492 1.00 88.12 92 ASP A CA 1
ATOM 681 C C . ASP A 1 92 ? 16.704 6.785 -7.241 1.00 88.12 92 ASP A C 1
ATOM 683 O O . ASP A 1 92 ? 15.827 6.972 -6.398 1.00 88.12 92 ASP A O 1
ATOM 687 N N . TRP A 1 93 ? 17.627 5.837 -7.086 1.00 88.19 93 TRP A N 1
ATOM 688 C CA . TRP A 1 93 ? 17.731 5.087 -5.840 1.00 88.19 93 TRP A CA 1
ATOM 689 C C . TRP A 1 93 ? 18.204 6.010 -4.719 1.00 88.19 93 TRP A C 1
ATOM 691 O O . TRP A 1 93 ? 19.257 6.640 -4.811 1.00 88.19 93 TRP A O 1
ATOM 701 N N . GLN A 1 94 ? 17.421 6.063 -3.650 1.00 90.12 94 GLN A N 1
ATOM 702 C CA . GLN A 1 94 ? 17.678 6.861 -2.460 1.00 90.12 94 GLN A CA 1
ATOM 703 C C . GLN A 1 94 ? 17.593 5.964 -1.225 1.00 90.12 94 GLN A C 1
ATOM 705 O O . GLN A 1 94 ? 17.006 4.883 -1.258 1.00 90.12 94 GLN A O 1
ATOM 710 N N . GLU A 1 95 ? 18.108 6.437 -0.092 1.00 89.00 95 GLU A N 1
ATOM 711 C CA . GLU A 1 95 ? 17.970 5.729 1.191 1.00 89.00 95 GLU A CA 1
ATOM 712 C C . GLU A 1 95 ? 16.496 5.465 1.550 1.00 89.00 95 GLU A C 1
ATOM 714 O O . GLU A 1 95 ? 16.157 4.422 2.105 1.00 89.00 95 GLU A O 1
ATOM 719 N N . ALA A 1 96 ? 15.599 6.382 1.171 1.00 89.50 96 ALA A N 1
ATOM 720 C CA . ALA A 1 96 ? 14.163 6.258 1.404 1.00 89.50 96 ALA A CA 1
ATOM 721 C C . ALA A 1 96 ? 13.471 5.209 0.513 1.00 89.50 96 ALA A C 1
ATOM 723 O O . ALA A 1 96 ? 12.395 4.740 0.884 1.00 89.50 96 ALA A O 1
ATOM 724 N N . THR A 1 97 ? 14.081 4.817 -0.614 1.00 91.12 97 THR A N 1
ATOM 725 C CA . THR A 1 97 ? 13.469 3.929 -1.614 1.00 91.12 97 THR A CA 1
ATOM 726 C C . THR A 1 97 ? 13.160 2.552 -1.039 1.00 91.12 97 THR A C 1
ATOM 728 O O . THR A 1 97 ? 12.080 2.021 -1.279 1.00 91.12 97 THR A O 1
ATOM 731 N N . PHE A 1 98 ? 14.073 1.975 -0.250 1.00 92.06 98 PHE A N 1
ATOM 732 C CA . PHE A 1 98 ? 13.871 0.632 0.297 1.00 92.06 98 PHE A CA 1
ATOM 733 C C . PHE A 1 98 ? 12.708 0.574 1.304 1.00 92.06 98 PHE A C 1
ATOM 735 O O . PHE A 1 98 ? 11.818 -0.248 1.130 1.00 92.06 98 PHE A O 1
ATOM 742 N N . PRO A 1 99 ? 12.597 1.471 2.298 1.00 92.38 99 PRO A N 1
ATOM 743 C CA . PRO A 1 99 ? 11.372 1.556 3.095 1.00 92.38 99 PRO A CA 1
ATOM 744 C C . PRO A 1 99 ? 10.129 1.920 2.266 1.00 92.38 99 PRO A C 1
ATOM 746 O O . PRO A 1 99 ? 9.016 1.533 2.612 1.00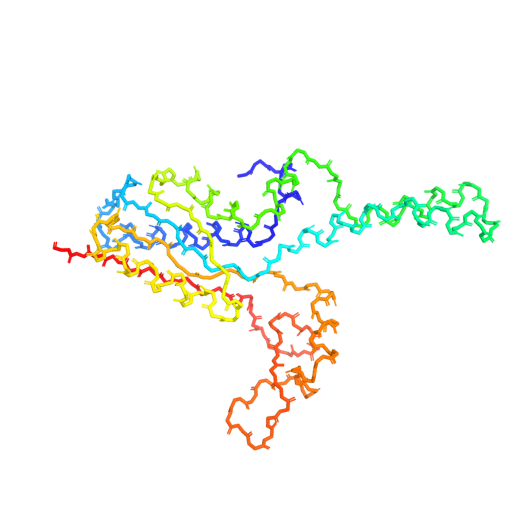 92.38 99 PRO A O 1
ATOM 749 N N . GLY A 1 100 ? 10.293 2.681 1.183 1.00 91.00 100 GLY A N 1
ATOM 750 C CA . GLY A 1 100 ? 9.210 3.088 0.290 1.00 91.00 100 GLY A CA 1
ATOM 751 C C . GLY A 1 100 ? 8.568 1.957 -0.506 1.00 91.00 100 GLY A C 1
ATOM 752 O O . GLY A 1 100 ? 7.375 2.031 -0.758 1.00 91.00 100 GLY A O 1
ATOM 753 N N . LEU A 1 101 ? 9.317 0.911 -0.862 1.00 90.12 101 LEU A N 1
ATOM 754 C CA . LEU A 1 101 ? 8.821 -0.224 -1.661 1.00 90.12 101 LEU A CA 1
ATOM 755 C C . LEU A 1 101 ? 8.190 -1.356 -0.830 1.00 90.12 101 LEU A C 1
ATOM 757 O O . LEU A 1 101 ? 7.669 -2.328 -1.372 1.00 90.12 101 LEU A O 1
ATOM 761 N N . LEU A 1 102 ? 8.269 -1.274 0.498 1.00 92.06 102 LEU A N 1
ATOM 762 C CA . LEU A 1 102 ? 7.818 -2.339 1.388 1.00 92.06 102 LEU A CA 1
ATOM 763 C C . LEU A 1 102 ? 6.346 -2.154 1.782 1.00 92.06 102 LEU A C 1
ATOM 765 O O . LEU A 1 102 ? 5.964 -1.134 2.356 1.00 92.06 102 LEU A O 1
ATOM 769 N N . GLY A 1 103 ? 5.516 -3.171 1.536 1.00 91.75 103 GLY A N 1
ATOM 770 C CA . GLY A 1 103 ? 4.090 -3.139 1.886 1.00 91.75 103 GLY A CA 1
ATOM 771 C C . GLY A 1 103 ? 3.838 -3.074 3.397 1.00 91.75 103 GLY A C 1
ATOM 772 O O . GLY A 1 103 ? 3.020 -2.286 3.860 1.00 91.75 103 GLY A O 1
ATOM 773 N N . ASN A 1 104 ? 4.599 -3.819 4.205 1.00 91.56 104 ASN A N 1
ATOM 774 C CA . ASN A 1 104 ? 4.471 -3.787 5.670 1.00 91.56 104 ASN A CA 1
ATOM 775 C C . ASN A 1 104 ? 4.806 -2.414 6.282 1.00 91.56 104 ASN A C 1
ATOM 777 O O . ASN A 1 104 ? 4.267 -2.052 7.329 1.00 91.56 104 ASN A O 1
ATOM 781 N N . VAL A 1 105 ? 5.652 -1.623 5.614 1.00 94.81 105 VAL A N 1
ATOM 782 C CA . VAL A 1 105 ? 6.018 -0.272 6.054 1.00 94.81 105 VAL A CA 1
ATOM 783 C C . VAL A 1 105 ? 4.826 0.691 5.987 1.00 94.81 105 VAL A C 1
ATOM 785 O O . VAL A 1 105 ? 4.845 1.697 6.690 1.00 94.81 105 VAL A O 1
ATOM 788 N N . ILE A 1 106 ? 3.752 0.379 5.247 1.00 95.25 106 ILE A N 1
ATOM 789 C CA . ILE A 1 106 ? 2.504 1.162 5.259 1.00 95.25 106 ILE A CA 1
ATOM 790 C C . ILE A 1 106 ? 1.968 1.292 6.695 1.00 95.25 106 ILE A C 1
ATOM 792 O O . ILE A 1 106 ? 1.822 2.406 7.198 1.00 95.25 106 ILE A O 1
ATOM 796 N N . ALA A 1 107 ? 1.746 0.166 7.381 1.00 96.12 107 ALA A N 1
ATOM 797 C CA . ALA A 1 107 ? 1.264 0.163 8.763 1.00 96.12 107 ALA A CA 1
ATOM 798 C C . ALA A 1 107 ? 2.295 0.783 9.724 1.00 96.12 107 ALA A C 1
ATOM 800 O O . ALA A 1 107 ? 1.951 1.637 10.543 1.00 96.12 107 ALA A O 1
ATOM 801 N N . GLY A 1 108 ? 3.578 0.434 9.567 1.00 96.06 108 GLY A N 1
ATOM 802 C CA . GLY A 1 108 ? 4.655 0.956 10.415 1.00 96.06 108 GLY A CA 1
ATOM 803 C C . GLY A 1 108 ? 4.856 2.474 10.311 1.00 96.06 108 GLY A C 1
ATOM 804 O O . GLY A 1 108 ? 5.150 3.133 11.308 1.00 96.06 108 GLY A O 1
ATOM 805 N N . ARG A 1 109 ? 4.655 3.073 9.130 1.00 95.62 109 ARG A N 1
ATOM 806 C CA . ARG A 1 109 ? 4.726 4.534 8.955 1.00 95.62 109 ARG A CA 1
ATOM 807 C C . ARG A 1 109 ? 3.581 5.250 9.643 1.00 95.62 109 ARG A C 1
ATOM 809 O O . ARG A 1 109 ? 3.812 6.324 10.190 1.00 95.62 109 ARG A O 1
ATOM 816 N N . ILE A 1 110 ? 2.379 4.680 9.618 1.00 96.56 110 ILE A N 1
ATOM 817 C CA . ILE A 1 110 ? 1.231 5.230 10.344 1.00 96.56 110 ILE A CA 1
ATOM 818 C C . ILE A 1 110 ? 1.514 5.167 11.848 1.00 96.56 110 ILE A C 1
ATOM 820 O O . ILE A 1 110 ? 1.420 6.196 12.517 1.00 96.56 110 ILE A O 1
ATOM 824 N N . ALA A 1 111 ? 1.972 4.013 12.348 1.00 96.62 111 ALA A N 1
ATOM 825 C CA . ALA A 1 111 ? 2.360 3.829 13.748 1.00 96.62 111 ALA A CA 1
ATOM 826 C C . ALA A 1 111 ? 3.363 4.901 14.189 1.00 96.62 111 ALA A C 1
ATOM 828 O O . ALA A 1 111 ? 3.11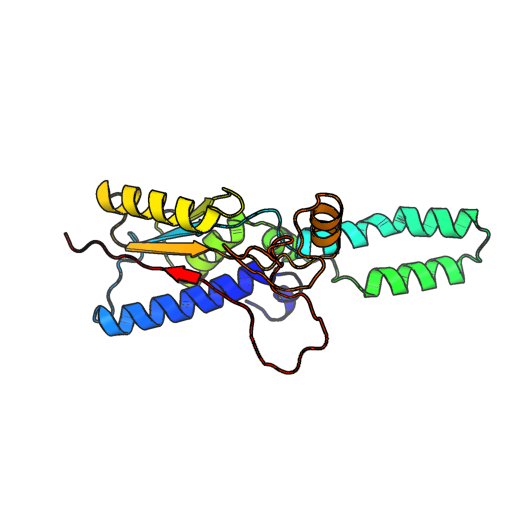9 5.661 15.123 1.00 96.62 111 ALA A O 1
ATOM 829 N N . ASN A 1 112 ? 4.454 5.036 13.431 1.00 95.62 112 ASN A N 1
ATOM 830 C CA . ASN A 1 112 ? 5.509 6.000 13.713 1.00 95.62 112 ASN A CA 1
ATOM 831 C C . ASN A 1 112 ? 5.033 7.461 13.621 1.00 95.62 112 ASN A C 1
ATOM 833 O O . ASN A 1 112 ? 5.444 8.292 14.426 1.00 95.62 112 ASN A O 1
ATOM 837 N N . ARG A 1 113 ? 4.168 7.794 12.654 1.00 95.81 113 ARG A N 1
ATOM 838 C CA . ARG A 1 113 ? 3.723 9.175 12.414 1.00 95.81 113 ARG A CA 1
ATOM 839 C C . ARG A 1 113 ? 2.779 9.700 13.493 1.00 95.81 113 ARG A C 1
ATOM 841 O O . ARG A 1 113 ? 2.806 10.908 13.757 1.00 95.81 113 ARG A O 1
ATOM 848 N N . PHE A 1 114 ? 1.936 8.830 14.043 1.00 94.50 114 PHE A N 1
ATOM 849 C CA . PHE A 1 114 ? 0.913 9.181 15.033 1.00 94.50 114 PHE A CA 1
ATOM 850 C C . PHE A 1 114 ? 1.264 8.727 16.456 1.00 94.50 114 PHE A C 1
ATOM 852 O O . PHE A 1 114 ? 0.510 9.025 17.387 1.00 94.50 114 PHE A O 1
ATOM 859 N N . ASP A 1 115 ? 2.440 8.111 16.626 1.00 95.38 115 ASP A N 1
ATOM 860 C CA . ASP A 1 115 ? 2.956 7.612 17.905 1.00 95.38 115 ASP A CA 1
ATOM 861 C C . ASP A 1 115 ? 2.049 6.522 18.502 1.00 95.38 115 ASP A C 1
ATOM 863 O O . ASP A 1 115 ? 1.770 6.501 19.693 1.00 95.38 115 ASP A O 1
ATOM 867 N N . LEU A 1 116 ? 1.533 5.639 17.640 1.00 95.62 116 LEU A N 1
ATOM 868 C CA . LEU A 1 116 ? 0.698 4.500 18.028 1.00 95.62 116 LEU A CA 1
ATOM 869 C C . LEU A 1 116 ? 1.611 3.295 18.250 1.00 95.62 116 LEU A C 1
ATOM 871 O O . LEU A 1 116 ? 2.348 2.908 17.341 1.00 95.62 116 LEU A O 1
ATOM 875 N N . THR A 1 117 ? 1.584 2.721 19.451 1.00 96.12 117 THR A N 1
ATOM 876 C CA . THR A 1 117 ? 2.531 1.670 19.860 1.00 96.12 117 THR A CA 1
ATOM 877 C C . THR A 1 117 ? 1.883 0.302 20.060 1.00 96.12 117 THR A C 1
ATOM 879 O O . THR A 1 117 ? 2.562 -0.630 20.492 1.00 96.12 117 THR A O 1
ATOM 882 N N . GLY A 1 118 ? 0.608 0.156 19.685 1.00 95.50 118 GLY A N 1
ATOM 883 C CA . GLY A 1 118 ? -0.023 -1.150 19.521 1.00 95.50 118 GLY A CA 1
ATOM 884 C C . GLY A 1 118 ? 0.578 -1.962 18.364 1.00 95.50 118 GLY A C 1
ATOM 885 O O . GLY A 1 118 ? 1.506 -1.538 17.659 1.00 95.50 118 GLY A O 1
ATOM 886 N N . SER A 1 119 ? 0.028 -3.154 18.146 1.00 95.44 119 SER A N 1
ATOM 887 C CA . SER A 1 119 ? 0.414 -4.036 17.043 1.00 95.44 119 SER A CA 1
ATOM 888 C C . SER A 1 119 ? 0.246 -3.325 15.701 1.00 95.44 119 SER A C 1
ATOM 890 O O . SER A 1 119 ? -0.770 -2.685 15.448 1.00 95.44 119 SER A O 1
ATOM 892 N N . ASN A 1 120 ? 1.227 -3.444 14.806 1.00 96.56 120 ASN A N 1
ATOM 893 C CA . ASN A 1 120 ? 1.118 -2.900 13.454 1.00 96.56 120 ASN A CA 1
ATOM 894 C C . ASN A 1 120 ? 1.588 -3.917 12.416 1.00 96.56 120 ASN A C 1
ATOM 896 O O . ASN A 1 120 ? 2.706 -4.423 12.493 1.00 96.56 120 ASN A O 1
ATOM 900 N N . TYR A 1 121 ? 0.722 -4.244 11.461 1.00 96.62 121 TYR A N 1
ATOM 901 C CA . TYR A 1 121 ? 1.037 -5.172 10.379 1.00 96.62 121 TYR A CA 1
ATOM 902 C C . TYR A 1 121 ? 0.049 -5.038 9.220 1.00 96.62 121 TYR A C 1
ATOM 904 O O . TYR A 1 121 ? -0.968 -4.344 9.289 1.00 96.62 121 TYR A O 1
ATOM 912 N N . VAL A 1 122 ? 0.386 -5.710 8.123 1.00 96.06 122 VAL A N 1
ATOM 913 C CA . VAL A 1 122 ? -0.446 -5.792 6.927 1.00 96.06 122 VAL A CA 1
ATOM 914 C C . VAL A 1 122 ? -0.844 -7.235 6.658 1.00 96.06 122 VAL A C 1
ATOM 916 O O . VAL A 1 122 ? -0.156 -8.167 7.073 1.00 96.06 122 VAL A O 1
ATOM 919 N N . THR A 1 123 ? -1.951 -7.412 5.950 1.00 95.44 123 THR A N 1
ATOM 920 C CA . THR A 1 123 ? -2.474 -8.717 5.544 1.00 95.44 123 THR A CA 1
ATOM 921 C C . THR A 1 123 ? -2.768 -8.714 4.052 1.00 95.44 123 THR A C 1
ATOM 923 O O . THR A 1 123 ? -3.202 -7.697 3.507 1.00 95.44 123 THR A O 1
ATOM 926 N N . ASP A 1 124 ? -2.534 -9.854 3.404 1.00 94.00 124 ASP A N 1
ATOM 927 C CA . ASP A 1 124 ? -2.835 -10.056 1.989 1.00 94.00 124 ASP A CA 1
ATOM 928 C C . ASP A 1 124 ? -3.738 -11.285 1.825 1.00 94.00 124 ASP A C 1
ATOM 930 O O . ASP A 1 124 ? -3.325 -12.428 2.023 1.00 94.00 124 ASP A O 1
ATOM 934 N N . ALA A 1 125 ? -4.997 -11.022 1.488 1.00 94.06 125 ALA A N 1
ATOM 935 C CA . ALA A 1 125 ? -5.996 -11.991 1.062 1.00 94.06 125 ALA A CA 1
ATOM 936 C C . ALA A 1 125 ? -6.562 -11.596 -0.319 1.00 94.06 125 ALA A C 1
ATOM 938 O O . ALA A 1 125 ? -7.755 -11.771 -0.588 1.00 94.06 125 ALA A O 1
ATOM 939 N N . ALA A 1 126 ? -5.716 -11.024 -1.187 1.00 90.69 126 ALA A N 1
ATOM 940 C CA . ALA A 1 126 ? -6.077 -10.478 -2.493 1.00 90.69 126 ALA A CA 1
ATOM 941 C C . ALA A 1 126 ? -7.267 -9.498 -2.406 1.00 90.69 126 ALA A C 1
ATOM 943 O O . ALA A 1 126 ? -7.241 -8.534 -1.644 1.00 90.69 126 ALA A O 1
ATOM 944 N N . CYS A 1 127 ? -8.347 -9.736 -3.155 1.00 90.06 127 CYS A N 1
ATOM 945 C CA . CYS A 1 127 ? -9.536 -8.877 -3.128 1.00 90.06 127 CYS A CA 1
ATOM 946 C C . CYS A 1 127 ? -10.241 -8.848 -1.757 1.00 90.06 127 CYS A C 1
ATOM 948 O O . CYS A 1 127 ? -11.083 -7.988 -1.525 1.00 90.06 127 CYS A O 1
ATOM 950 N N . GLY A 1 128 ? -9.921 -9.785 -0.859 1.00 92.06 128 GLY A N 1
ATOM 951 C CA . GLY A 1 128 ? -10.459 -9.856 0.497 1.00 92.06 128 GLY A CA 1
ATOM 952 C C . GLY A 1 128 ? -9.576 -9.217 1.570 1.00 92.06 128 GLY A C 1
ATOM 953 O O . GLY A 1 128 ? -9.918 -9.332 2.743 1.00 92.06 128 GLY A O 1
ATOM 954 N N . SER A 1 129 ? -8.453 -8.575 1.221 1.00 94.12 129 SER A N 1
ATOM 955 C CA . SER A 1 129 ? -7.471 -8.083 2.204 1.00 94.12 129 SER A CA 1
ATOM 956 C C . SER A 1 129 ? -8.058 -7.110 3.231 1.00 94.12 129 SER A C 1
ATOM 958 O O . SER A 1 129 ? -7.769 -7.237 4.417 1.00 94.12 129 SER A O 1
ATOM 960 N N . SER A 1 130 ? -8.914 -6.169 2.817 1.00 94.31 130 SER A N 1
ATOM 961 C CA . SER A 1 130 ? -9.550 -5.217 3.745 1.00 94.31 130 SER A CA 1
ATOM 962 C C . SER A 1 130 ? -10.488 -5.913 4.737 1.00 94.31 130 SER A C 1
ATOM 964 O O . SER A 1 130 ? -10.506 -5.583 5.922 1.00 94.31 130 SER A O 1
ATOM 966 N N . LEU A 1 131 ? -11.228 -6.925 4.278 1.00 95.62 131 LEU A N 1
ATOM 967 C CA . LEU A 1 131 ? -12.122 -7.707 5.127 1.00 95.62 131 LEU A CA 1
ATOM 968 C C . LEU A 1 131 ? -11.350 -8.653 6.056 1.00 95.62 131 LEU A C 1
ATOM 970 O O . LEU A 1 131 ? -11.738 -8.824 7.209 1.00 95.62 131 LEU A O 1
ATOM 974 N N . ALA A 1 132 ? -10.249 -9.239 5.580 1.00 96.94 132 ALA A N 1
ATOM 975 C CA . ALA A 1 132 ? -9.357 -10.048 6.404 1.00 9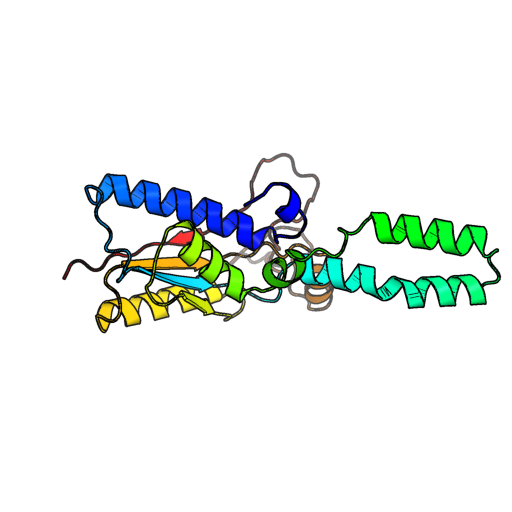6.94 132 ALA A CA 1
ATOM 976 C C . ALA A 1 132 ? -8.750 -9.209 7.539 1.00 96.94 132 ALA A C 1
ATOM 978 O O . ALA A 1 132 ? -8.802 -9.620 8.699 1.00 96.94 132 ALA A O 1
ATOM 979 N N . ALA A 1 133 ? -8.270 -8.003 7.223 1.00 97.12 133 ALA A N 1
ATOM 980 C CA . ALA A 1 133 ? -7.777 -7.049 8.208 1.00 97.12 133 ALA A CA 1
ATOM 981 C C . ALA A 1 133 ? -8.854 -6.688 9.246 1.00 97.12 133 ALA A C 1
ATOM 983 O O . ALA A 1 133 ? -8.597 -6.753 10.448 1.00 97.12 133 ALA A O 1
ATOM 984 N N . LEU A 1 134 ? -10.085 -6.414 8.796 1.00 97.06 134 LEU A N 1
ATOM 985 C CA . LEU A 1 134 ? -11.212 -6.127 9.684 1.00 97.06 134 LEU A CA 1
ATOM 986 C C . LEU A 1 134 ? -11.551 -7.316 10.595 1.00 97.06 134 LEU A C 1
ATOM 988 O O . LEU A 1 134 ? -11.779 -7.133 11.789 1.00 97.06 134 LEU A O 1
ATOM 992 N N . GLN A 1 135 ? -11.579 -8.538 10.061 1.00 97.62 135 GLN A N 1
ATOM 993 C CA . GLN A 1 135 ? -11.840 -9.744 10.850 1.00 97.62 135 GLN A CA 1
ATOM 994 C C . GLN A 1 135 ? -10.802 -9.919 11.965 1.00 97.62 135 GLN A C 1
ATOM 996 O O . GLN A 1 135 ? -11.154 -10.2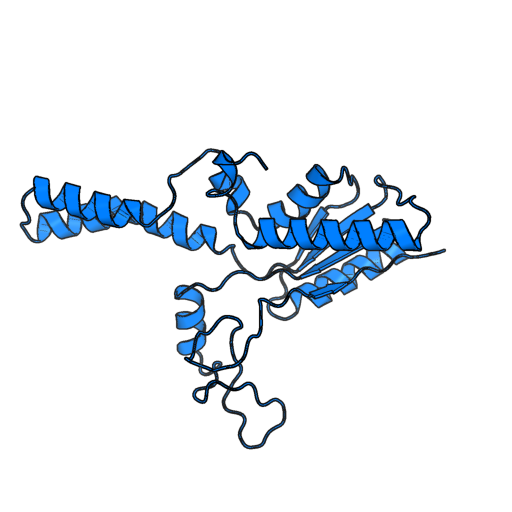81 13.088 1.00 97.62 135 GLN A O 1
ATOM 1001 N N . ILE A 1 136 ? -9.532 -9.654 11.661 1.00 97.38 136 ILE A N 1
ATOM 1002 C CA . ILE A 1 136 ? -8.438 -9.744 12.626 1.00 97.38 136 ILE A CA 1
ATOM 1003 C C . ILE A 1 136 ? -8.548 -8.627 13.671 1.00 97.38 136 ILE A C 1
ATOM 1005 O O . ILE A 1 136 ? -8.476 -8.917 14.862 1.00 97.38 136 ILE A O 1
ATOM 1009 N N . ALA A 1 137 ? -8.846 -7.394 13.255 1.00 97.69 137 ALA A N 1
ATOM 1010 C CA . ALA A 1 137 ? -9.105 -6.277 14.164 1.00 97.69 137 ALA A CA 1
ATOM 1011 C C . ALA A 1 137 ? -10.227 -6.592 15.164 1.00 97.69 137 ALA A C 1
ATOM 1013 O O . ALA A 1 137 ? -10.103 -6.320 16.356 1.00 97.69 137 ALA A O 1
ATOM 1014 N N . LEU A 1 138 ? -11.311 -7.223 14.704 1.00 97.81 138 LEU A N 1
ATOM 1015 C CA . LEU A 1 138 ? -12.404 -7.643 15.581 1.00 97.81 138 LEU A CA 1
ATOM 1016 C C . LEU A 1 138 ? -11.979 -8.713 16.585 1.00 97.81 138 LEU A C 1
ATOM 1018 O O . LEU A 1 138 ? -12.489 -8.711 17.703 1.00 97.81 138 LEU A O 1
ATOM 1022 N N . HIS A 1 139 ? -11.090 -9.631 16.204 1.00 97.44 139 HIS A N 1
ATOM 1023 C CA . HIS A 1 139 ? -10.538 -10.596 17.150 1.00 97.44 139 HIS A CA 1
ATOM 1024 C C . HIS A 1 139 ? -9.642 -9.917 18.187 1.00 97.44 139 HIS A C 1
ATOM 1026 O O . HIS A 1 139 ? -9.828 -10.192 19.365 1.00 97.44 139 HIS A O 1
ATOM 1032 N N . GLU A 1 140 ? -8.767 -9.001 17.772 1.00 97.06 140 GLU A N 1
ATOM 1033 C CA . GLU A 1 140 ? -7.837 -8.288 18.660 1.00 97.06 140 GLU A CA 1
ATOM 1034 C C . GLU A 1 140 ? -8.566 -7.409 19.695 1.00 97.06 140 GLU A C 1
ATOM 1036 O O . GLU A 1 140 ? -8.211 -7.380 20.872 1.00 97.06 140 GLU A O 1
ATOM 1041 N N . LEU A 1 141 ? -9.656 -6.752 19.280 1.00 96.69 141 LEU A N 1
ATOM 1042 C CA . LEU A 1 141 ? -10.532 -6.009 20.192 1.00 96.69 141 LEU A CA 1
ATOM 1043 C C . LEU A 1 141 ? -11.276 -6.940 21.165 1.00 96.69 141 LEU A C 1
ATOM 1045 O O . LEU A 1 141 ? -11.473 -6.608 22.329 1.00 96.69 141 LEU A O 1
ATOM 1049 N N . ARG A 1 142 ? -11.715 -8.119 20.703 1.00 97.44 142 ARG A N 1
ATOM 1050 C CA . ARG A 1 142 ? -12.454 -9.084 21.539 1.00 97.44 142 ARG A CA 1
ATOM 1051 C C . ARG A 1 142 ? -11.566 -9.823 22.532 1.00 97.44 142 ARG A C 1
ATOM 1053 O O . ARG A 1 142 ? -12.056 -10.182 23.598 1.00 97.44 142 ARG A O 1
ATOM 1060 N N . SER A 1 143 ? -10.311 -10.088 22.179 1.00 96.81 143 SER A N 1
ATOM 1061 C CA . SER A 1 143 ? -9.331 -10.674 23.097 1.00 96.81 143 SER A CA 1
ATOM 1062 C C . SER A 1 143 ? -8.856 -9.673 24.148 1.00 96.81 143 SER A C 1
ATOM 1064 O O . SER A 1 143 ? -8.307 -10.089 25.165 1.00 96.81 143 SER A O 1
ATOM 1066 N N . GLY A 1 144 ? -9.097 -8.376 23.933 1.00 95.31 144 GLY A N 1
ATOM 1067 C CA . GLY A 1 144 ? -8.545 -7.321 24.771 1.00 95.31 144 GLY A CA 1
ATOM 1068 C C . GLY A 1 144 ? -7.048 -7.133 24.537 1.00 95.31 144 GLY A C 1
ATOM 1069 O O . GLY A 1 144 ? -6.360 -6.619 25.412 1.00 95.31 144 GLY A O 1
ATOM 1070 N N . ASP A 1 145 ? -6.527 -7.527 23.372 1.00 95.12 145 ASP A N 1
ATOM 1071 C CA . ASP A 1 145 ? -5.141 -7.248 22.982 1.00 95.12 145 ASP A CA 1
ATOM 1072 C C . ASP A 1 145 ? -4.967 -5.791 22.537 1.00 95.12 145 ASP A C 1
ATOM 1074 O O . ASP A 1 145 ? -3.871 -5.251 22.670 1.00 95.12 145 ASP A O 1
ATOM 1078 N N . SER A 1 146 ? -6.053 -5.139 22.110 1.00 95.94 146 SER A N 1
ATOM 1079 C CA . SER A 1 146 ? -6.123 -3.709 21.792 1.00 95.94 146 SER A CA 1
ATOM 1080 C C . SER A 1 146 ? -7.462 -3.109 22.205 1.00 95.94 146 SER A C 1
ATOM 1082 O O . SER A 1 146 ? -8.475 -3.803 22.213 1.00 95.94 146 SER A O 1
ATOM 1084 N N . ASP A 1 147 ? -7.474 -1.805 22.481 1.00 93.56 147 ASP A N 1
ATOM 1085 C CA . ASP A 1 147 ? -8.697 -1.062 22.834 1.00 93.56 147 ASP A CA 1
ATOM 1086 C C . ASP A 1 147 ? -9.212 -0.250 21.635 1.00 93.56 147 ASP A C 1
ATOM 1088 O O . ASP A 1 147 ? -10.382 0.132 21.546 1.00 93.56 147 ASP A O 1
ATOM 1092 N N . THR A 1 148 ? -8.327 0.015 20.672 1.00 93.75 148 THR A N 1
ATOM 1093 C CA . THR A 1 148 ? -8.641 0.647 19.392 1.00 93.75 148 THR A CA 1
ATOM 1094 C C . THR A 1 148 ? -7.832 -0.017 18.286 1.00 93.75 148 THR A C 1
ATOM 1096 O O . THR A 1 148 ? -6.662 -0.344 18.466 1.00 93.75 148 THR A O 1
ATOM 1099 N N . VAL A 1 149 ? -8.441 -0.210 17.117 1.00 96.44 149 VAL A N 1
ATOM 1100 C CA . VAL A 1 149 ? -7.729 -0.711 15.938 1.00 96.44 149 VAL A CA 1
ATOM 1101 C C . VAL A 1 149 ? -8.076 0.144 14.726 1.00 96.44 149 VAL A C 1
ATOM 1103 O O . VAL A 1 149 ? -9.240 0.251 14.336 1.00 96.44 149 VAL A O 1
ATOM 1106 N N . LEU A 1 150 ? -7.054 0.723 14.102 1.00 96.31 150 LEU A N 1
ATOM 1107 C CA . LEU A 1 150 ? -7.153 1.352 12.793 1.00 96.31 150 LEU A CA 1
ATOM 1108 C C . LEU A 1 150 ? -7.046 0.270 11.713 1.00 96.31 150 LEU A C 1
ATOM 1110 O O . LEU A 1 150 ? -5.991 -0.345 11.547 1.00 96.31 150 LEU A O 1
ATOM 1114 N N . THR A 1 151 ? -8.133 0.033 10.980 1.00 97.31 151 THR A N 1
ATOM 1115 C CA . THR A 1 151 ? -8.187 -1.001 9.941 1.00 97.31 151 THR A CA 1
ATOM 1116 C C . THR A 1 151 ? -8.835 -0.510 8.642 1.00 97.31 151 THR A C 1
ATOM 1118 O O . THR A 1 151 ? -9.408 0.578 8.572 1.00 97.31 151 THR A O 1
ATOM 1121 N N . GLY A 1 152 ? -8.667 -1.269 7.563 1.00 95.12 152 GLY A N 1
ATOM 1122 C CA . GLY A 1 152 ? -9.087 -0.887 6.215 1.00 95.12 152 GLY A CA 1
ATOM 1123 C C . GLY A 1 152 ? -8.243 -1.567 5.144 1.00 95.12 152 GLY A C 1
ATOM 1124 O O . GLY A 1 152 ? -7.580 -2.570 5.417 1.00 95.12 152 GLY A O 1
ATOM 1125 N N . GLY A 1 153 ? -8.250 -1.017 3.930 1.00 93.38 153 GLY A N 1
ATOM 1126 C CA . GLY A 1 153 ? -7.399 -1.487 2.839 1.00 93.38 153 GLY A CA 1
ATOM 1127 C C . GLY A 1 153 ? -6.784 -0.351 2.030 1.00 93.38 153 GLY A C 1
ATOM 1128 O O . GLY A 1 153 ? -7.361 0.729 1.920 1.00 93.38 153 GLY A O 1
ATOM 1129 N N . VAL A 1 154 ? -5.613 -0.606 1.447 1.00 92.44 154 VAL A N 1
ATOM 1130 C CA . VAL A 1 154 ? -4.993 0.292 0.472 1.00 92.44 154 VAL A CA 1
ATOM 1131 C C . VAL A 1 154 ? -4.490 -0.494 -0.732 1.00 92.44 154 VAL A C 1
ATOM 1133 O O . VAL A 1 154 ? -3.774 -1.486 -0.600 1.00 92.44 154 VAL A O 1
ATOM 1136 N N . ASP A 1 155 ? -4.871 -0.017 -1.911 1.00 88.81 155 ASP A N 1
ATOM 1137 C CA . ASP A 1 155 ? -4.358 -0.471 -3.195 1.00 88.81 155 ASP A CA 1
ATOM 1138 C C . ASP A 1 155 ? -4.114 0.764 -4.066 1.00 88.81 155 ASP A C 1
ATOM 1140 O O . ASP A 1 155 ? -5.035 1.516 -4.384 1.00 88.81 155 ASP A O 1
ATOM 1144 N N . ALA A 1 156 ? -2.848 0.998 -4.397 1.00 87.19 156 ALA A N 1
ATOM 1145 C CA . ALA A 1 156 ? -2.432 2.016 -5.358 1.00 87.19 156 ALA A CA 1
ATOM 1146 C C . ALA A 1 156 ? -1.680 1.391 -6.535 1.00 87.19 156 ALA A C 1
ATOM 1148 O O . ALA A 1 156 ? -1.155 2.106 -7.383 1.00 87.19 156 ALA A O 1
ATOM 1149 N N . LEU A 1 157 ? -1.617 0.059 -6.597 1.00 81.69 157 LEU A N 1
ATOM 1150 C CA . LEU A 1 157 ? -0.951 -0.624 -7.680 1.00 81.69 157 LEU A CA 1
ATOM 1151 C C . LEU A 1 157 ? -1.823 -0.402 -8.913 1.00 81.69 157 LEU A C 1
ATOM 1153 O O . LEU A 1 157 ? -2.877 -1.017 -9.036 1.00 81.69 157 LEU A O 1
ATOM 1157 N N . ASN A 1 158 ? -1.417 0.491 -9.817 1.00 78.19 158 ASN A N 1
ATOM 1158 C CA . ASN A 1 158 ? -2.077 0.699 -11.109 1.00 78.19 158 ASN A CA 1
ATOM 1159 C C . ASN A 1 158 ? -1.099 0.612 -12.293 1.00 78.19 158 ASN A C 1
ATOM 1161 O O . ASN A 1 158 ? -1.197 1.353 -13.268 1.00 78.19 158 ASN A O 1
ATOM 1165 N N . ASP A 1 159 ? -0.138 -0.307 -12.210 1.00 79.62 159 ASP A N 1
ATOM 1166 C CA . ASP A 1 159 ? 0.863 -0.486 -13.259 1.00 79.62 159 ASP A CA 1
ATOM 1167 C C . ASP A 1 159 ? 0.370 -1.333 -14.451 1.00 79.62 159 ASP A C 1
ATOM 1169 O O . ASP A 1 159 ? -0.651 -2.038 -14.404 1.00 79.62 159 ASP A O 1
ATOM 1173 N N . ILE A 1 160 ? 1.150 -1.264 -15.536 1.00 83.44 160 ILE A N 1
ATOM 1174 C CA . ILE A 1 160 ? 0.931 -2.026 -16.769 1.00 83.44 160 ILE A CA 1
ATOM 1175 C C . ILE A 1 160 ? 1.131 -3.534 -16.582 1.00 83.44 160 ILE A C 1
ATOM 1177 O O . ILE A 1 160 ? 0.507 -4.322 -17.292 1.00 83.44 160 ILE A O 1
ATOM 1181 N N . LEU A 1 161 ? 1.975 -3.950 -15.631 1.00 84.31 161 LEU A N 1
ATOM 1182 C CA . LEU A 1 161 ? 2.269 -5.358 -15.371 1.00 84.31 161 LEU A CA 1
ATOM 1183 C C . LEU A 1 161 ? 1.002 -6.079 -14.905 1.00 84.31 161 LEU A C 1
ATOM 1185 O O . LEU A 1 161 ? 0.597 -7.076 -15.502 1.00 84.31 161 LEU A O 1
ATOM 1189 N N . MET A 1 162 ? 0.330 -5.534 -13.898 1.00 82.12 162 MET A N 1
ATOM 1190 C CA . MET A 1 162 ? -0.912 -6.080 -13.364 1.00 82.12 162 MET A CA 1
ATOM 1191 C C . MET A 1 162 ? -2.040 -6.034 -14.393 1.00 82.12 162 MET A C 1
ATOM 1193 O O . MET A 1 162 ? -2.797 -6.998 -14.511 1.00 82.12 162 MET A O 1
ATOM 1197 N N . PHE A 1 163 ? -2.126 -4.970 -15.199 1.00 82.19 163 PHE A N 1
ATOM 1198 C CA . PHE A 1 163 ? -3.095 -4.915 -16.297 1.00 82.19 163 PHE A CA 1
ATOM 1199 C C . PHE A 1 163 ? -2.867 -6.044 -17.313 1.00 82.19 163 PHE A C 1
ATOM 1201 O O . PHE A 1 163 ? -3.817 -6.709 -17.729 1.00 82.19 163 PHE A O 1
ATOM 1208 N N . MET A 1 164 ? -1.611 -6.312 -17.680 1.00 85.62 164 MET A N 1
ATOM 1209 C CA . MET A 1 164 ? -1.255 -7.418 -18.571 1.00 85.62 164 MET A CA 1
ATOM 1210 C C . MET A 1 164 ? -1.586 -8.784 -17.956 1.00 85.62 164 MET A C 1
ATOM 1212 O O . MET A 1 164 ? -2.155 -9.631 -18.649 1.00 85.62 164 MET A O 1
ATOM 1216 N N . CYS A 1 165 ? -1.307 -8.992 -16.664 1.00 84.56 165 CYS A N 1
ATOM 1217 C CA . CYS A 1 165 ? -1.673 -10.213 -15.938 1.00 84.56 165 CYS A CA 1
ATOM 1218 C C . CYS A 1 165 ? -3.190 -10.474 -15.985 1.00 84.56 165 CYS A C 1
ATOM 1220 O O . CYS A 1 165 ? -3.630 -11.577 -16.328 1.00 84.56 165 CYS A O 1
ATOM 1222 N N . PHE A 1 166 ? -3.998 -9.446 -15.714 1.00 82.69 166 PHE A N 1
ATOM 1223 C CA . PHE A 1 166 ? -5.459 -9.549 -15.741 1.00 82.69 166 PHE A CA 1
ATOM 1224 C C . PHE A 1 166 ? -6.078 -9.490 -17.139 1.00 82.69 166 PHE A C 1
ATOM 1226 O O . PHE A 1 166 ? -7.242 -9.829 -17.278 1.00 82.69 166 PHE A O 1
ATOM 1233 N N . SER A 1 167 ? -5.335 -9.082 -18.171 1.00 81.00 167 SER A N 1
ATOM 1234 C CA . SER A 1 167 ? -5.788 -9.170 -19.570 1.00 81.00 167 SER A CA 1
ATOM 1235 C C . SER A 1 167 ? -5.562 -10.561 -20.163 1.00 81.00 167 SER A C 1
ATOM 1237 O O . SER A 1 167 ? -6.243 -10.967 -21.102 1.00 81.00 167 SER A O 1
ATOM 1239 N N . LYS A 1 168 ? -4.564 -11.295 -19.654 1.00 82.50 168 LYS A N 1
ATOM 1240 C CA . LYS A 1 168 ? -4.268 -12.671 -20.084 1.00 82.50 168 LYS A CA 1
ATOM 1241 C C . LYS A 1 168 ? -5.128 -13.714 -19.384 1.00 82.50 168 LYS A C 1
ATOM 1243 O O . LYS A 1 168 ? -5.343 -14.788 -19.937 1.00 82.50 168 LYS A O 1
ATOM 1248 N N . THR A 1 169 ? -5.647 -13.387 -18.211 1.00 76.38 169 THR A N 1
ATOM 1249 C CA . THR A 1 169 ? -6.804 -14.072 -17.637 1.00 76.38 169 THR A CA 1
ATOM 1250 C C . THR A 1 169 ? -8.050 -13.355 -18.175 1.00 76.38 169 THR A C 1
ATOM 1252 O O . THR A 1 169 ? -8.029 -12.139 -18.247 1.00 76.38 169 THR A O 1
ATOM 1255 N N . PRO A 1 170 ? -9.128 -14.007 -18.630 1.00 74.31 170 PRO A N 1
ATOM 1256 C CA . PRO A 1 170 ? -10.313 -13.315 -19.168 1.00 74.31 170 PRO A CA 1
ATOM 1257 C C . PRO A 1 170 ? -11.151 -12.632 -18.060 1.00 74.31 170 PRO A C 1
ATOM 1259 O O . PRO A 1 170 ? -12.368 -12.766 -18.010 1.00 74.31 170 PRO A O 1
ATOM 1262 N N . ALA A 1 171 ? -10.491 -11.960 -17.115 1.00 81.75 171 ALA A N 1
ATOM 1263 C CA . ALA A 1 171 ? -11.082 -11.387 -15.916 1.00 81.75 171 ALA A CA 1
ATOM 1264 C C . ALA A 1 171 ? -11.579 -9.948 -16.138 1.00 81.75 171 ALA A C 1
ATOM 1266 O O . ALA A 1 171 ? -12.557 -9.538 -15.510 1.00 81.75 171 ALA A O 1
ATOM 1267 N N . LEU A 1 172 ? -10.922 -9.186 -17.021 1.00 83.38 172 LEU A N 1
ATOM 1268 C CA . LEU A 1 172 ? -11.274 -7.793 -17.295 1.00 83.38 172 LEU A CA 1
ATOM 1269 C C . LEU A 1 172 ? -12.436 -7.669 -18.288 1.00 83.38 172 LEU A C 1
ATOM 1271 O O . LEU A 1 172 ? -12.467 -8.347 -19.313 1.00 83.38 172 LEU A O 1
ATOM 1275 N N . SER A 1 173 ? -13.356 -6.747 -18.001 1.00 85.06 173 SER A N 1
ATOM 1276 C CA . SER A 1 173 ? -14.463 -6.389 -18.893 1.00 85.06 173 SER A CA 1
ATOM 1277 C C . SER A 1 173 ? -13.943 -5.763 -20.188 1.00 85.06 173 SER A C 1
ATOM 1279 O O . SER A 1 173 ? -13.263 -4.736 -20.164 1.00 85.06 173 SER A O 1
ATOM 1281 N N . VAL A 1 174 ? -14.323 -6.341 -21.331 1.00 81.44 174 VAL A N 1
ATOM 1282 C CA . VAL A 1 174 ? -14.012 -5.792 -22.664 1.00 81.44 174 VAL A CA 1
ATOM 1283 C C . VAL A 1 174 ? -14.779 -4.495 -22.903 1.00 81.44 174 VAL A C 1
ATOM 1285 O O . VAL A 1 174 ? -14.267 -3.563 -23.522 1.00 81.44 174 VAL A O 1
ATOM 1288 N N . SER A 1 175 ? -16.015 -4.425 -22.402 1.00 82.38 175 SER A N 1
ATOM 1289 C CA . SER A 1 175 ? -16.864 -3.247 -22.542 1.00 82.38 175 SER A CA 1
ATOM 1290 C C . SER A 1 175 ? -16.493 -2.094 -21.607 1.00 82.38 175 SER A C 1
ATOM 1292 O O . SER A 1 175 ? -17.051 -1.009 -21.761 1.00 82.38 175 SER A O 1
ATOM 1294 N N . GLY A 1 176 ? -15.550 -2.298 -20.680 1.00 79.44 176 GLY A N 1
ATOM 1295 C CA . GLY A 1 176 ? -15.104 -1.253 -19.764 1.00 79.44 176 GLY A CA 1
ATOM 1296 C C . GLY A 1 176 ? -16.200 -0.820 -18.790 1.00 79.44 176 GLY A C 1
ATOM 1297 O O . GLY A 1 176 ? -16.267 0.349 -18.424 1.00 79.44 176 GLY A O 1
ATOM 1298 N N . ASP A 1 177 ? -17.078 -1.742 -18.381 1.00 80.69 177 ASP A N 1
ATOM 1299 C CA . ASP A 1 177 ? -18.087 -1.501 -17.346 1.00 80.69 177 ASP A CA 1
ATOM 1300 C C . ASP A 1 177 ? -18.183 -2.702 -16.398 1.00 80.69 177 ASP A C 1
ATOM 1302 O O . ASP A 1 177 ? -18.383 -3.837 -16.826 1.00 80.69 177 ASP A O 1
ATOM 1306 N N . CYS A 1 178 ? -18.145 -2.451 -15.086 1.00 85.06 178 CYS A N 1
ATOM 1307 C CA . CYS A 1 178 ? -18.507 -3.466 -14.099 1.00 85.06 178 CYS A CA 1
ATOM 1308 C C . CYS A 1 178 ? -20.027 -3.606 -14.085 1.00 85.06 178 CYS A C 1
ATOM 1310 O O . CYS A 1 178 ? -20.725 -2.685 -13.662 1.00 85.06 178 CYS A O 1
ATOM 1312 N N . ARG A 1 179 ? -20.548 -4.762 -14.504 1.00 86.88 179 ARG A N 1
ATOM 1313 C CA . ARG A 1 179 ? -21.991 -5.053 -14.463 1.00 86.88 179 ARG A CA 1
ATOM 1314 C C . ARG A 1 179 ? -22.270 -6.265 -13.572 1.00 86.88 179 ARG A C 1
ATOM 1316 O O . ARG A 1 179 ? -22.554 -7.346 -14.099 1.00 86.88 179 ARG A O 1
ATOM 1323 N N . PRO A 1 180 ? -22.151 -6.129 -12.238 1.00 87.44 180 PRO A N 1
ATOM 1324 C CA . PRO A 1 180 ? -22.437 -7.232 -11.329 1.00 87.44 180 PRO A CA 1
ATOM 1325 C C . PRO A 1 180 ? -23.893 -7.684 -11.504 1.00 87.44 180 PRO A C 1
ATOM 1327 O O . PRO A 1 180 ? -24.796 -6.858 -11.620 1.00 87.44 180 PRO A O 1
ATOM 1330 N N . PHE A 1 181 ? -24.106 -9.002 -11.567 1.00 88.94 181 PHE A N 1
ATOM 1331 C CA . PHE A 1 181 ? -25.423 -9.648 -11.706 1.00 88.94 181 PHE A CA 1
ATOM 1332 C C . PHE A 1 181 ? -26.200 -9.350 -13.006 1.00 88.94 181 PHE A C 1
ATOM 1334 O O . PHE A 1 181 ? -27.353 -9.755 -13.142 1.00 88.94 181 PHE A O 1
ATOM 1341 N N . SER A 1 182 ? -25.590 -8.679 -13.988 1.00 91.50 182 SER A N 1
ATOM 1342 C CA . SER A 1 182 ? -26.213 -8.432 -15.293 1.00 91.50 182 SER A CA 1
ATOM 1343 C C . SER A 1 182 ? -26.036 -9.617 -16.244 1.00 91.50 182 SER A C 1
ATOM 1345 O O . SER A 1 182 ? -24.962 -10.210 -16.309 1.00 91.50 182 SER A O 1
ATOM 1347 N N . SER A 1 183 ? -27.033 -9.881 -17.095 1.00 89.31 183 SER A N 1
ATOM 1348 C CA . SER A 1 183 ? -26.897 -10.805 -18.234 1.00 89.31 183 SER A CA 1
ATOM 1349 C C . SER A 1 183 ? -25.869 -10.345 -19.278 1.00 89.31 183 SER A C 1
ATOM 1351 O O . SER A 1 183 ? -25.461 -11.127 -20.130 1.00 89.31 183 SER A O 1
ATOM 1353 N N . ARG A 1 184 ? -25.443 -9.076 -19.214 1.00 88.25 184 ARG A N 1
ATOM 1354 C CA . ARG A 1 184 ? -24.399 -8.471 -20.055 1.00 88.25 184 ARG A CA 1
ATOM 1355 C C . ARG A 1 184 ? -23.074 -8.291 -19.302 1.00 88.25 184 ARG A C 1
ATOM 1357 O O . ARG A 1 184 ? -22.329 -7.359 -19.616 1.00 88.25 184 ARG A O 1
ATOM 1364 N N . SER A 1 185 ? -22.836 -9.095 -18.266 1.00 85.81 185 SER A N 1
ATOM 1365 C CA . SER A 1 185 ? -21.577 -9.101 -17.519 1.00 85.81 185 SER A CA 1
ATOM 1366 C C . SER A 1 185 ? -20.493 -9.799 -18.339 1.00 85.81 185 SER A C 1
ATOM 1368 O O . SER A 1 185 ? -20.670 -10.941 -18.754 1.00 85.81 185 SER A O 1
ATOM 1370 N N . ASP A 1 186 ? -19.394 -9.098 -18.599 1.00 85.88 186 ASP A N 1
ATOM 1371 C CA . ASP A 1 186 ? -18.266 -9.569 -19.409 1.00 85.88 186 ASP A CA 1
ATOM 1372 C C . ASP A 1 186 ? -16.919 -9.460 -18.669 1.00 85.88 186 ASP A C 1
ATOM 1374 O O . ASP A 1 186 ? -15.871 -9.548 -19.300 1.00 85.88 186 ASP A O 1
ATOM 1378 N N . GLY A 1 187 ? -16.943 -9.265 -17.345 1.00 82.94 187 GLY A N 1
ATOM 1379 C CA . GLY A 1 187 ? -15.762 -9.137 -16.486 1.00 82.94 187 GLY A CA 1
ATOM 1380 C C . GLY A 1 187 ? -15.889 -8.008 -15.458 1.00 82.94 187 GLY A C 1
ATOM 1381 O O . GLY A 1 187 ? -16.937 -7.368 -15.335 1.00 82.94 187 GLY A O 1
ATOM 1382 N N . TRP A 1 188 ? -14.812 -7.757 -14.711 1.00 82.19 188 TRP A N 1
ATOM 1383 C CA . TRP A 1 188 ? -14.696 -6.617 -13.791 1.00 82.19 188 TRP A CA 1
ATOM 1384 C C . TRP A 1 188 ? -13.719 -5.568 -14.338 1.00 82.19 188 TRP A C 1
ATOM 1386 O O . TRP A 1 188 ? -13.003 -5.800 -15.308 1.00 82.19 188 TRP A O 1
ATOM 1396 N N . GLN A 1 189 ? -13.709 -4.380 -13.747 1.00 78.50 189 GLN A N 1
ATOM 1397 C CA . GLN A 1 189 ? -12.829 -3.282 -14.121 1.00 78.50 189 GLN A CA 1
ATOM 1398 C C . GLN A 1 189 ? -11.874 -2.957 -12.995 1.00 78.50 189 GLN A C 1
ATOM 1400 O O . GLN A 1 189 ? -12.285 -2.825 -11.841 1.00 78.50 189 GLN A O 1
ATOM 1405 N N . ARG A 1 190 ? -10.621 -2.708 -13.359 1.00 68.94 190 ARG A N 1
ATOM 1406 C CA . ARG A 1 190 ? -9.649 -2.154 -12.430 1.00 68.94 190 ARG A CA 1
ATOM 1407 C C . ARG A 1 190 ? -9.856 -0.650 -12.274 1.00 68.94 190 ARG A C 1
ATOM 1409 O O . ARG A 1 190 ? -10.030 0.072 -13.257 1.00 68.94 190 ARG A O 1
ATOM 1416 N N . HIS A 1 191 ? -9.826 -0.183 -11.032 1.00 60.78 191 HIS A N 1
ATOM 1417 C CA . HIS A 1 191 ? -9.897 1.237 -10.720 1.00 60.78 191 HIS A CA 1
ATOM 1418 C C . HIS A 1 191 ? -8.684 1.975 -11.324 1.00 60.78 191 HIS A C 1
ATOM 1420 O O . HIS A 1 191 ? -7.564 1.479 -11.247 1.00 60.78 191 HIS A O 1
ATOM 1426 N N . GLY A 1 192 ? -8.903 3.130 -11.966 1.00 52.34 192 GLY A N 1
ATOM 1427 C CA . GLY A 1 192 ? -7.841 3.908 -12.628 1.00 52.34 192 GLY A CA 1
ATOM 1428 C C . GLY A 1 192 ? -7.629 3.640 -14.128 1.00 52.34 192 GLY A C 1
ATOM 1429 O O . GLY A 1 192 ? -6.687 4.180 -14.708 1.00 52.34 192 GLY A O 1
ATOM 1430 N N . HIS A 1 193 ? -8.490 2.859 -14.793 1.00 41.59 193 HIS A N 1
ATOM 1431 C CA . HIS A 1 193 ? -8.495 2.775 -16.258 1.00 41.59 193 HIS A CA 1
ATOM 1432 C C . HIS A 1 193 ? -9.056 4.075 -16.870 1.00 41.59 193 HIS A C 1
ATOM 1434 O O . HIS A 1 193 ? -10.265 4.312 -16.860 1.00 41.59 193 HIS A O 1
ATOM 1440 N N . LEU A 1 194 ? -8.178 4.927 -17.415 1.00 34.69 194 LEU A N 1
ATOM 1441 C CA . LEU A 1 194 ? -8.568 6.034 -18.292 1.00 34.69 194 LEU A CA 1
ATOM 1442 C C . LEU A 1 194 ? -9.078 5.468 -19.628 1.00 34.69 194 LEU A C 1
ATOM 1444 O O . LEU A 1 194 ? -8.336 5.375 -20.604 1.00 34.69 194 LEU A O 1
ATOM 1448 N N . GLN A 1 195 ? -10.368 5.142 -19.704 1.00 36.31 195 GLN A N 1
ATOM 1449 C CA . GLN A 1 195 ? -11.087 5.428 -20.944 1.00 36.31 195 GLN A CA 1
ATOM 1450 C C . GLN A 1 195 ? -11.411 6.927 -20.985 1.00 36.31 195 GLN A C 1
ATOM 1452 O O . GLN A 1 195 ? -11.647 7.529 -19.933 1.00 36.31 195 GLN A O 1
ATOM 1457 N N . PRO A 1 196 ? -11.457 7.558 -22.171 1.00 28.14 196 PRO A N 1
ATOM 1458 C CA . PRO A 1 196 ? -11.943 8.924 -22.298 1.00 28.14 196 PRO A CA 1
ATOM 1459 C C . PRO A 1 196 ? -13.443 8.947 -21.960 1.00 28.14 196 PRO A C 1
ATOM 1461 O O . PRO A 1 196 ? -14.291 8.744 -22.825 1.00 28.14 196 PRO A O 1
ATOM 1464 N N . ARG A 1 197 ? -13.790 9.152 -20.683 1.00 35.31 197 ARG A N 1
ATOM 1465 C CA . ARG A 1 197 ? -15.174 9.303 -20.215 1.00 35.31 197 ARG A CA 1
ATOM 1466 C C . ARG A 1 197 ? -15.339 10.550 -19.348 1.00 35.31 197 ARG A C 1
ATOM 1468 O O . ARG A 1 197 ? -14.535 10.879 -18.485 1.00 35.31 197 ARG A O 1
ATOM 1475 N N . THR A 1 198 ? -16.427 11.247 -19.635 1.00 32.34 198 THR A N 1
ATOM 1476 C CA . THR A 1 198 ? -16.815 12.615 -19.270 1.00 32.34 198 THR A CA 1
ATOM 1477 C C . THR A 1 198 ? -17.331 12.791 -17.835 1.00 32.34 198 THR A C 1
ATOM 1479 O O . THR A 1 198 ? -18.103 13.712 -17.577 1.00 32.34 198 THR A O 1
ATOM 1482 N N . SER A 1 199 ? -16.948 11.944 -16.879 1.00 33.81 199 SER A N 1
ATOM 1483 C CA . SER A 1 199 ? -17.451 12.037 -15.500 1.00 33.81 199 SER A CA 1
ATOM 1484 C C . SER A 1 199 ? -16.354 11.784 -14.472 1.00 33.81 199 SER A C 1
ATOM 1486 O O . SER A 1 199 ? -15.693 10.750 -14.492 1.00 33.81 199 SER A O 1
ATOM 1488 N N . ARG A 1 200 ? -16.188 12.754 -13.567 1.00 30.31 200 ARG A N 1
ATOM 1489 C CA . ARG A 1 200 ? -15.225 12.754 -12.461 1.00 30.31 200 ARG A CA 1
ATOM 1490 C C . ARG A 1 200 ? -15.554 11.647 -11.452 1.00 30.31 200 ARG A C 1
ATOM 1492 O O . ARG A 1 200 ? -16.503 11.792 -10.690 1.00 30.31 200 ARG A O 1
ATOM 1499 N N . SER A 1 201 ? -14.735 10.605 -11.380 1.00 31.25 201 SER A N 1
ATOM 1500 C CA . SER A 1 201 ? -14.634 9.742 -10.196 1.00 31.25 201 SER A CA 1
ATOM 1501 C C . SER A 1 201 ? -13.167 9.682 -9.773 1.00 31.25 201 SER A C 1
ATOM 1503 O O . SER A 1 201 ? -12.326 9.243 -10.556 1.00 31.25 201 SER A O 1
ATOM 1505 N N . GLY A 1 202 ? -12.864 10.209 -8.584 1.00 30.00 202 GLY A N 1
ATOM 1506 C CA . GLY A 1 202 ? -11.524 10.191 -7.988 1.00 30.00 202 GLY A CA 1
ATOM 1507 C C . GLY A 1 202 ? -11.144 8.819 -7.409 1.00 30.00 202 GLY A C 1
ATOM 1508 O O . GLY A 1 202 ? -11.990 7.922 -7.397 1.00 30.00 202 GLY A O 1
ATOM 1509 N N . PRO A 1 203 ? -9.890 8.654 -6.943 1.00 35.12 203 PRO A N 1
ATOM 1510 C CA . PRO A 1 203 ? -9.393 7.404 -6.370 1.00 35.12 203 PRO A CA 1
ATOM 1511 C C . PRO A 1 203 ? -10.204 6.984 -5.133 1.00 35.12 203 PRO A C 1
ATOM 1513 O O . PRO A 1 203 ? -10.413 7.792 -4.228 1.00 35.12 203 PRO A O 1
ATOM 1516 N N . GLY A 1 204 ? -10.673 5.735 -5.103 1.00 37.38 204 GLY A N 1
ATOM 1517 C CA . GLY A 1 204 ? -11.422 5.159 -3.983 1.00 37.38 204 GLY A CA 1
ATOM 1518 C C . GLY A 1 204 ? -10.503 4.659 -2.868 1.00 37.38 204 GLY A C 1
ATOM 1519 O O . GLY A 1 204 ? -9.665 3.794 -3.102 1.00 37.38 204 GLY A O 1
ATOM 1520 N N . LEU A 1 205 ? -10.683 5.187 -1.657 1.00 39.06 205 LEU A N 1
ATOM 1521 C CA . LEU A 1 205 ? -10.136 4.639 -0.416 1.00 39.06 205 LEU A CA 1
ATOM 1522 C C . LEU A 1 205 ? -11.294 4.143 0.458 1.00 39.06 205 LEU A C 1
ATOM 1524 O O . LEU A 1 205 ? -12.239 4.894 0.689 1.00 39.06 205 LEU A O 1
ATOM 1528 N N . GLU A 1 206 ? -11.202 2.916 0.972 1.00 36.62 206 GLU A N 1
ATOM 1529 C CA . GLU A 1 206 ? -12.116 2.393 1.996 1.00 36.62 206 GLU A CA 1
ATOM 1530 C C . GLU A 1 206 ? -11.349 2.171 3.310 1.00 36.62 206 GLU A C 1
ATOM 1532 O O . GLU A 1 206 ? -10.582 1.216 3.468 1.00 36.62 206 GLU A O 1
ATOM 1537 N N . THR A 1 207 ? -11.562 3.069 4.270 1.00 35.91 207 THR A N 1
ATOM 1538 C CA . THR A 1 207 ? -11.091 2.961 5.659 1.00 35.91 207 THR A CA 1
ATOM 1539 C C . THR A 1 207 ? -12.283 2.753 6.591 1.00 35.91 207 THR A C 1
ATOM 1541 O O . THR A 1 207 ? -13.296 3.436 6.465 1.00 35.91 207 THR A O 1
ATOM 1544 N N . CYS A 1 208 ? -12.187 1.802 7.525 1.00 34.16 208 CYS A N 1
ATOM 1545 C CA . CYS A 1 208 ? -13.251 1.492 8.482 1.00 34.16 208 CYS A CA 1
ATOM 1546 C C . CYS A 1 208 ? -12.644 1.326 9.877 1.00 34.16 208 CYS A C 1
ATOM 1548 O O . CYS A 1 208 ? -11.797 0.462 10.079 1.00 34.16 208 CYS A O 1
ATOM 1550 N N . VAL A 1 209 ? -13.087 2.124 10.851 1.00 42.59 209 VAL A N 1
ATOM 1551 C CA . VAL A 1 209 ? -12.648 1.990 12.248 1.00 42.59 209 VAL A CA 1
ATOM 1552 C C . VAL A 1 209 ? -13.777 1.485 13.125 1.00 42.59 209 VAL A C 1
ATOM 1554 O O . VAL A 1 209 ? -14.920 1.926 13.023 1.00 42.59 209 VAL A O 1
ATOM 1557 N N . ARG A 1 210 ? -13.430 0.559 14.023 1.00 41.84 210 ARG A N 1
ATOM 1558 C CA . ARG A 1 210 ? -14.278 0.123 15.130 1.00 41.84 210 ARG A CA 1
ATOM 1559 C C . ARG A 1 210 ? -13.533 0.317 16.443 1.00 41.84 210 ARG A C 1
ATOM 1561 O O . ARG A 1 210 ? -12.402 -0.131 16.592 1.00 41.84 210 ARG A O 1
ATOM 1568 N N . THR A 1 211 ? -14.203 0.951 17.395 1.00 38.09 211 THR A N 1
ATOM 1569 C CA . THR A 1 211 ? -13.778 1.037 18.792 1.00 38.09 211 THR A CA 1
ATOM 1570 C C . THR A 1 211 ? -14.594 0.035 19.608 1.00 38.09 211 THR A C 1
ATOM 1572 O O . THR A 1 211 ? -15.805 -0.099 19.404 1.00 38.09 211 THR A O 1
ATOM 1575 N N . SER A 1 212 ? -13.957 -0.709 20.514 1.00 33.66 212 SER A N 1
ATOM 1576 C CA . SER A 1 212 ? -14.687 -1.472 21.529 1.00 33.66 212 SER A CA 1
ATOM 1577 C C . SER A 1 212 ? -14.847 -0.593 22.761 1.00 33.66 212 SER A C 1
ATOM 1579 O O . SER A 1 212 ? -13.883 -0.350 23.479 1.00 33.66 212 SER A O 1
ATOM 1581 N N . ARG A 1 213 ? -16.066 -0.117 23.028 1.00 34.38 213 ARG A N 1
ATOM 1582 C CA . ARG A 1 213 ? -16.425 0.269 24.396 1.00 34.38 213 ARG A CA 1
ATOM 1583 C C . ARG A 1 213 ? -16.816 -1.016 25.120 1.00 34.38 213 ARG A C 1
ATOM 1585 O O . ARG A 1 213 ? -17.879 -1.561 24.825 1.00 34.38 213 ARG A O 1
ATOM 1592 N N . VAL A 1 214 ? -15.922 -1.526 25.966 1.00 32.22 214 VAL A N 1
ATOM 1593 C CA . VAL A 1 214 ? -16.288 -2.479 27.025 1.00 32.22 214 VAL A CA 1
ATOM 1594 C C . VAL A 1 214 ? -16.875 -1.687 28.184 1.00 32.22 214 VAL A C 1
ATOM 1596 O O . VAL A 1 214 ? -16.305 -0.616 28.494 1.00 32.22 214 VAL A O 1
#

pLDDT: mean 84.36, std 18.25, range [28.14, 98.06]

Radius of gyration: 21.27 Å; chains: 1; bounding box: 56×31×60 Å

Sequence (214 aa):
IPPKAMEGTDTAQLLALIAANMTLEDIAQDSGGLIDKSRTSIILGVASATELTAHMAGRLQRPAWVNAMRQAGLAESQVQDIARRISDHYVDWQEATFPGLLGNVIAGRIANRFDLTGSNYVTDAACGSSLAALQIALHELRSGDSDTVLTGGVDALNDILMFMCFSKTPALSVSGDCRPFSSRSDGWQRHGHLQPRTSRSGPGLETCVRTSRV

Foldseek 3Di:
DPPVLPLLAFPLLVVLLVVLVVVLVVCCVVVVRDDPLAQEEEEEEEADWTQLVVLVVQLVCLVVQLVVCVVVVDDNVVSVVVSVVSNVVGDDDDPSNVCRGDPQNSQVVNCVVVVRNAHTGADHPDVCRQVVSVVVQVVCCVVSSHQWYWGGYTDPNPDPVVVVVCVVPQADAPVQDCDPPDPPHRHDHDPPDDDPDDDDDDDDGDIDIDGDDD

Secondary structure (DSSP, 8-state):
--HHHHTTS-HHHHHHHHHHHHHHHHHHHHTTS---GGGEEEEEEE-SS-HHHHHHHHHTTHHHHHHHHHHTT--HHHHHHHHHHHHTTSPPP-TTHHHHT-STHHHHHHHHHHT--S-EEEE--GGGHHHHHHHHHHHHHHHTS-SEEEEEEE-----HHHHHHHHHTTTB-TTS---TT-TT---B--TT-----SS------EEEEEE---